Protein AF-A0A0N4U313-F1 (afdb_monomer)

Solvent-accessible surface area (backbone atoms only — not comparable to full-atom values): 17184 Å² total; per-residue (Å²): 143,86,83,79,72,69,67,60,56,55,55,52,52,53,52,50,50,54,51,50,52,52,50,51,50,51,51,51,53,53,49,53,52,50,53,44,50,51,48,46,51,50,33,32,76,76,65,72,38,76,47,55,48,54,68,50,69,51,80,67,55,75,73,54,57,72,63,59,49,70,65,58,52,52,53,36,47,53,58,47,49,72,70,34,39,50,90,80,42,90,46,75,70,51,26,54,52,21,48,54,52,40,54,52,50,51,52,37,46,59,38,59,67,36,69,66,52,29,50,50,26,76,74,70,72,54,80,78,78,72,77,76,50,91,82,61,74,57,61,69,58,52,46,59,71,72,44,80,84,83,46,72,66,56,52,52,51,47,46,58,62,42,54,93,29,71,65,44,55,52,50,51,51,52,36,32,64,77,47,53,32,35,61,78,54,33,51,70,70,48,84,90,56,52,80,81,47,48,65,59,55,50,52,53,52,50,51,33,38,74,72,65,76,43,82,90,36,68,54,47,71,68,54,49,71,64,63,53,53,48,51,50,51,50,52,57,48,50,52,49,50,53,53,48,52,49,50,52,46,44,73,77,66,41,98,61,58,68,67,62,51,54,52,49,52,51,52,53,50,48,56,53,49,52,50,50,49,50,51,50,47,55,65,67,70,60,63,74,78,76,78,78,74,85,78,133

Organism: Dracunculus medinensis (NCBI:txid318479)

Radius of gyration: 30.35 Å; Cα contacts (8 Å, |Δi|>4): 150; chains: 1; bounding box: 79×65×81 Å

Mean predicted aligned error: 19.46 Å

InterPro domains:
  IPR001623 DnaJ domain [PF00226] (52-122)
  IPR001623 DnaJ domain [PR00625] (59-77)
  IPR001623 DnaJ domain [PR00625] (77-92)
  IPR001623 DnaJ domain [PR00625] (97-117)
  IPR001623 DnaJ domain [PR00625] (117-136)
  IPR001623 DnaJ domain [PS50076] (51-125)
  IPR001623 DnaJ domain [SM00271] (50-117)
  IPR001623 DnaJ domain [cd06257] (51-114)
  IPR018253 DnaJ domain, conserved site [PS00636] (102-121)
  IPR036869 Chaperone J-domain superfamily [G3DSA:1.10.287.110] (38-145)
  IPR036869 Chaperone J-domain superfamily [SSF46565] (40-121)
  IPR052594 J domain-containing protein [PTHR44144] (37-294)
  IPR056453 DNAJC9, HTH domain [PF23302] (162-230)

pLDDT: mean 79.83, std 13.28, range [37.47, 95.5]

Sequence (296 aa):
MASTKRGSDEGVALCLSVVLLGIKGLIGHIEGRKEEMVFNNDAKRLFGTTNLYEILQLHGSKKVRQNYTREEIKKAYLKLTLKYHPDRCYGDNEKVEATQKFQILNKAYSILDNKEKRKIYDDTGVINDEEICYNDVDLSTLWKAAFKKITKADLESYIKEYRESGEEREDVKKSYENHKGDMGKIMNDIIGVSFEDEDRIRNMINEMIENGELKLTKSFVNESRQKRAKRQKAAKKEAKEAAKMLKEIEEKEGSKSLVALIQDRQKNKMNGYDKFCDELAAKYCNKPASRKRKAS

Nearest PDB structures (foldseek):
  2qsa-assembly1_A  TM=9.351E-01  e=1.330E-02  Caenorhabditis elegans
  6rzy-assembly2_B  TM=9.193E-01  e=1.265E-02  Plasmodium falciparum 3D7
  7ohu-assembly1_h  TM=3.732E-01  e=7.273E+00  Saccharomyces cerevisiae S288C

Structure (mmCIF, N/CA/C/O backbone):
data_AF-A0A0N4U313-F1
#
_entry.id   AF-A0A0N4U313-F1
#
loop_
_atom_site.group_PDB
_atom_site.id
_atom_site.type_symbol
_atom_site.label_atom_id
_atom_site.label_alt_id
_atom_site.label_comp_id
_atom_site.label_asym_id
_atom_site.label_entity_id
_atom_site.label_seq_id
_atom_site.pdbx_PDB_ins_code
_atom_site.Cartn_x
_atom_site.Cartn_y
_atom_site.Cartn_z
_atom_site.occupancy
_atom_site.B_iso_or_equiv
_atom_site.auth_seq_id
_atom_site.auth_comp_id
_atom_site.auth_asym_id
_atom_site.auth_atom_id
_atom_site.pdbx_PDB_model_num
ATOM 1 N N . MET A 1 1 ? -45.522 0.806 -47.906 1.00 37.47 1 MET A N 1
ATOM 2 C CA . MET A 1 1 ? -45.190 0.209 -46.590 1.00 37.47 1 MET A CA 1
ATOM 3 C C . MET A 1 1 ? -43.674 -0.015 -46.445 1.00 37.47 1 MET A C 1
ATOM 5 O O . MET A 1 1 ? -43.239 -1.103 -46.105 1.00 37.47 1 MET A O 1
ATOM 9 N N . ALA A 1 2 ? -42.840 1.000 -46.706 1.00 48.34 2 ALA A N 1
ATOM 10 C CA . ALA A 1 2 ? -41.380 0.846 -46.693 1.00 48.34 2 ALA A CA 1
ATOM 11 C C . ALA A 1 2 ? -40.719 2.057 -46.019 1.00 48.34 2 ALA A C 1
ATOM 13 O O . ALA A 1 2 ? -40.266 2.967 -46.700 1.00 48.34 2 ALA A O 1
ATOM 14 N N . SER A 1 3 ? -40.715 2.111 -44.682 1.00 48.12 3 SER A N 1
ATOM 15 C CA . SER A 1 3 ? -39.975 3.171 -43.971 1.00 48.12 3 SER A CA 1
ATOM 16 C C . SER A 1 3 ? -39.330 2.759 -42.640 1.00 48.12 3 SER A C 1
ATOM 18 O O . SER A 1 3 ? -38.818 3.620 -41.935 1.00 48.12 3 SER A O 1
ATOM 20 N N . THR A 1 4 ? -39.275 1.469 -42.294 1.00 51.81 4 THR A N 1
ATOM 21 C CA . THR A 1 4 ? -38.818 1.010 -40.962 1.00 51.81 4 THR A CA 1
ATOM 22 C C . THR A 1 4 ? -37.434 0.350 -40.910 1.00 51.81 4 THR A C 1
ATOM 24 O O . THR A 1 4 ? -37.012 -0.045 -39.832 1.00 51.81 4 THR A O 1
ATOM 27 N N . LYS A 1 5 ? -36.682 0.251 -42.018 1.00 53.88 5 LYS A N 1
ATOM 28 C CA . LYS A 1 5 ? -35.352 -0.406 -42.018 1.00 53.88 5 LYS A CA 1
ATOM 29 C C . LYS A 1 5 ? -34.147 0.494 -41.699 1.00 53.88 5 LYS A C 1
ATOM 31 O O . LYS A 1 5 ? -33.076 -0.035 -41.462 1.00 53.88 5 LYS A O 1
ATOM 36 N N . ARG A 1 6 ? -34.281 1.827 -41.662 1.00 52.91 6 ARG A N 1
ATOM 37 C CA . ARG A 1 6 ? -33.111 2.717 -41.471 1.00 52.91 6 ARG A CA 1
ATOM 38 C C . ARG A 1 6 ? -32.578 2.791 -40.030 1.00 52.91 6 ARG A C 1
ATOM 40 O O . ARG A 1 6 ? -31.397 3.041 -39.855 1.00 52.91 6 ARG A O 1
ATOM 47 N N . GLY A 1 7 ? -33.406 2.537 -39.011 1.00 54.03 7 GLY A N 1
ATOM 48 C CA . GLY A 1 7 ? -32.998 2.698 -37.605 1.00 54.03 7 GLY A CA 1
ATOM 49 C C . GLY A 1 7 ? -32.200 1.530 -37.006 1.00 54.03 7 GLY A C 1
ATOM 50 O O . GLY A 1 7 ? -31.433 1.740 -36.071 1.00 54.03 7 GLY A O 1
ATOM 51 N N . SER A 1 8 ? -32.350 0.303 -37.525 1.00 55.56 8 SER A N 1
ATOM 52 C CA . SER A 1 8 ? -31.596 -0.855 -37.013 1.00 55.56 8 SER A CA 1
ATOM 53 C C . SER A 1 8 ? -30.127 -0.810 -37.418 1.00 55.56 8 SER A C 1
ATOM 55 O O . SER A 1 8 ? -29.261 -1.180 -36.629 1.00 55.56 8 SER A O 1
ATOM 57 N N . ASP A 1 9 ? -29.846 -0.331 -38.630 1.00 63.38 9 ASP A N 1
ATOM 58 C CA . ASP A 1 9 ? -28.498 -0.360 -39.196 1.00 63.38 9 ASP A CA 1
ATOM 59 C C . ASP A 1 9 ? -27.582 0.674 -38.521 1.00 63.38 9 ASP A C 1
ATOM 61 O O . ASP A 1 9 ? -26.416 0.378 -38.259 1.00 63.38 9 ASP A O 1
ATOM 65 N N . GLU A 1 10 ? -28.111 1.843 -38.136 1.00 65.88 10 GLU A N 1
ATOM 66 C CA . GLU A 1 10 ? -27.358 2.854 -37.376 1.00 65.88 10 GLU A CA 1
ATOM 67 C C . GLU A 1 10 ? -26.975 2.359 -35.973 1.00 65.88 10 GLU A C 1
ATOM 69 O O . GLU A 1 10 ? -25.838 2.552 -35.542 1.00 65.88 10 GLU A O 1
ATOM 74 N N . GLY A 1 11 ? -27.884 1.664 -35.276 1.00 66.44 11 GLY A N 1
ATOM 75 C CA . GLY A 1 11 ? -27.613 1.101 -33.949 1.00 66.44 11 GLY A CA 1
ATOM 76 C C . GLY A 1 11 ? -26.556 -0.009 -33.975 1.00 66.44 11 GLY A C 1
ATOM 77 O O . GLY A 1 11 ? -25.665 -0.044 -33.125 1.00 66.44 11 GLY A O 1
ATOM 78 N N . VAL A 1 12 ? -26.603 -0.880 -34.989 1.00 75.00 12 VAL A N 1
ATOM 79 C CA . VAL A 1 12 ? -25.588 -1.927 -35.192 1.00 75.00 12 VAL A CA 1
ATOM 80 C C . VAL A 1 12 ? -24.236 -1.310 -35.564 1.00 75.00 12 VAL A C 1
ATOM 82 O O . VAL A 1 12 ? -23.213 -1.739 -35.029 1.00 75.00 12 VAL A O 1
ATOM 85 N N . ALA A 1 13 ? -24.215 -0.268 -36.403 1.00 76.81 13 ALA A N 1
ATOM 86 C CA . ALA A 1 13 ? -22.992 0.455 -36.757 1.00 76.8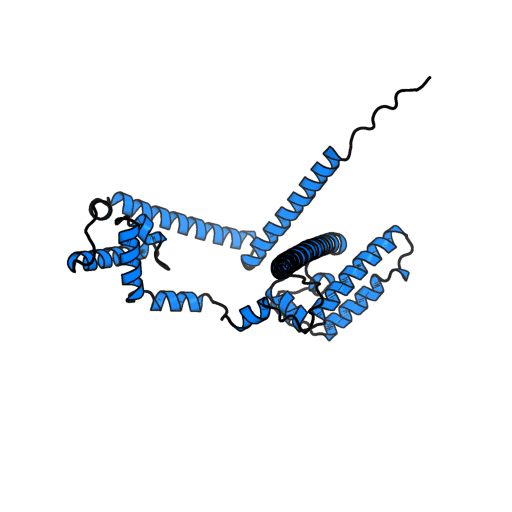1 13 ALA A CA 1
ATOM 87 C C . ALA A 1 13 ? -22.350 1.165 -35.548 1.00 76.81 13 ALA A C 1
ATOM 89 O O . ALA A 1 13 ? -21.128 1.121 -35.394 1.00 76.81 13 ALA A O 1
ATOM 90 N N . LEU A 1 14 ? -23.156 1.760 -34.660 1.00 73.38 14 LEU A N 1
ATOM 91 C CA . LEU A 1 14 ? -22.698 2.358 -33.398 1.00 73.38 14 LEU A CA 1
ATOM 92 C C . LEU A 1 14 ? -22.128 1.312 -32.430 1.00 73.38 14 LEU A C 1
ATOM 94 O O . LEU A 1 14 ? -21.061 1.520 -31.858 1.00 73.38 14 LEU A O 1
ATOM 98 N N . CYS A 1 15 ? -22.780 0.157 -32.273 1.00 72.19 15 CYS A N 1
ATOM 99 C CA . CYS A 1 15 ? -22.236 -0.920 -31.442 1.00 72.19 15 CYS A CA 1
ATOM 100 C C . CYS A 1 15 ? -20.924 -1.484 -32.009 1.00 72.19 15 CYS A C 1
ATOM 102 O O . CYS A 1 15 ? -19.974 -1.696 -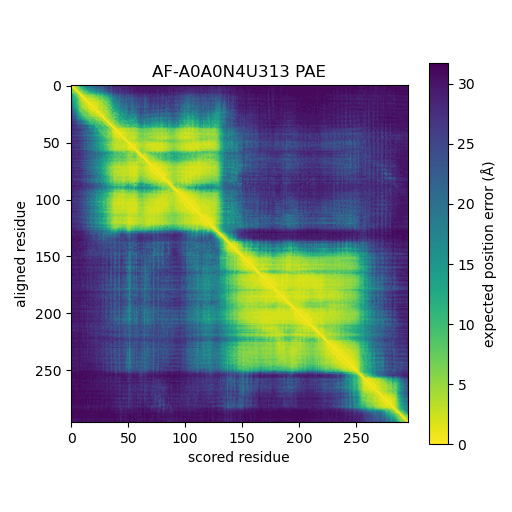31.255 1.00 72.19 15 CYS A O 1
ATOM 104 N N . LEU A 1 16 ? -20.836 -1.691 -33.328 1.00 77.75 16 LEU A N 1
ATOM 105 C CA . LEU A 1 16 ? -19.607 -2.150 -33.981 1.00 77.75 16 LEU A CA 1
ATOM 106 C C . LEU A 1 16 ? -18.469 -1.136 -33.844 1.00 77.75 16 LEU A C 1
ATOM 108 O O . LEU A 1 16 ? -17.339 -1.543 -33.587 1.00 77.75 16 LEU A O 1
ATOM 112 N N . SER A 1 17 ? -18.742 0.165 -33.967 1.00 75.19 17 SER A N 1
ATOM 113 C CA . SER A 1 17 ? -17.706 1.193 -33.822 1.00 75.19 17 SER A CA 1
ATOM 114 C C . SER A 1 17 ? -17.148 1.254 -32.396 1.00 75.19 17 SER A C 1
ATOM 116 O O . SER A 1 17 ? -15.928 1.305 -32.237 1.00 75.19 17 SER A O 1
ATOM 118 N N . VAL A 1 18 ? -17.993 1.139 -31.363 1.00 77.56 18 VAL A N 1
ATOM 119 C CA . VAL A 1 18 ? -17.560 1.080 -29.952 1.00 77.56 18 VAL A CA 1
ATOM 120 C C . VAL A 1 18 ? -16.734 -0.178 -29.669 1.00 77.56 18 VAL A C 1
ATOM 122 O O . VAL A 1 18 ? -15.683 -0.093 -29.032 1.00 77.56 18 VAL A O 1
ATOM 125 N N . VAL A 1 19 ? -17.151 -1.342 -30.180 1.00 80.44 19 VAL A N 1
ATOM 126 C CA . VAL A 1 19 ? -16.393 -2.597 -30.020 1.00 80.44 19 VAL A CA 1
ATOM 127 C C . VAL A 1 19 ? -15.046 -2.523 -30.743 1.00 80.44 19 VAL A C 1
ATOM 129 O O . VAL A 1 19 ? -14.026 -2.909 -30.175 1.00 80.44 19 VAL A O 1
ATOM 132 N N . LEU A 1 20 ? -15.003 -1.980 -31.963 1.00 79.88 20 LEU A N 1
ATOM 133 C CA . LEU A 1 20 ? -13.758 -1.801 -32.716 1.00 79.88 20 LEU A CA 1
ATOM 134 C C . LEU A 1 20 ? -12.810 -0.801 -32.041 1.00 79.88 20 LEU A C 1
ATOM 136 O O . LEU A 1 20 ? -11.603 -1.040 -32.029 1.00 79.88 20 LEU A O 1
ATOM 140 N N . LEU A 1 21 ? -13.328 0.283 -31.453 1.00 75.88 21 LEU A N 1
ATOM 141 C CA . LEU A 1 21 ? -12.544 1.217 -30.637 1.00 75.88 21 LEU A CA 1
ATOM 142 C C . LEU A 1 21 ? -11.955 0.517 -29.403 1.00 75.88 21 LEU A C 1
ATOM 144 O O . LEU A 1 21 ? -10.763 0.661 -29.136 1.00 75.88 21 LEU A O 1
ATOM 148 N N . GLY A 1 22 ? -12.751 -0.302 -28.707 1.00 69.94 22 GLY A N 1
ATOM 149 C CA . GLY A 1 22 ? -12.289 -1.095 -27.564 1.00 69.94 22 GLY A CA 1
ATOM 150 C C . GLY A 1 22 ? -11.211 -2.120 -27.934 1.00 69.94 22 GLY A C 1
ATOM 151 O O . GLY A 1 22 ? -10.207 -2.239 -27.234 1.00 69.94 22 GLY A O 1
ATOM 152 N N . ILE A 1 23 ? -11.370 -2.819 -29.064 1.00 74.88 23 ILE A N 1
ATOM 153 C CA . ILE A 1 23 ? -10.370 -3.774 -29.570 1.00 74.88 23 ILE A CA 1
ATOM 154 C C . ILE A 1 23 ? -9.086 -3.047 -29.988 1.00 74.88 23 ILE A C 1
ATOM 156 O O . ILE A 1 23 ? -8.002 -3.501 -29.629 1.00 74.88 23 ILE A O 1
ATOM 160 N N . LYS A 1 24 ? -9.179 -1.907 -30.688 1.00 73.50 24 LYS A N 1
ATOM 161 C CA . LYS A 1 24 ? -8.008 -1.081 -31.031 1.00 73.50 24 LYS A CA 1
ATOM 162 C C . LYS A 1 24 ? -7.257 -0.614 -29.783 1.00 73.50 24 LYS A C 1
ATOM 164 O O . LYS A 1 24 ? -6.036 -0.723 -29.749 1.00 73.50 24 LYS A O 1
ATOM 169 N N . GLY A 1 25 ? -7.974 -0.161 -28.753 1.00 68.56 25 GLY A N 1
ATOM 170 C CA . GLY A 1 25 ? -7.378 0.232 -27.473 1.00 68.56 25 GLY A CA 1
ATOM 171 C C . GLY A 1 25 ? -6.677 -0.930 -26.760 1.00 68.56 25 GLY A C 1
ATOM 172 O O . GLY A 1 25 ? -5.560 -0.772 -26.276 1.00 68.56 25 GLY A O 1
ATOM 173 N N . LEU A 1 26 ? -7.287 -2.122 -26.749 1.00 67.06 26 LEU A N 1
ATOM 174 C CA . LEU A 1 26 ? -6.672 -3.329 -26.183 1.00 67.06 26 LEU A CA 1
ATOM 175 C C . LEU A 1 26 ? -5.426 -3.773 -26.956 1.00 67.06 26 LEU A C 1
ATOM 177 O O . LEU A 1 26 ? -4.437 -4.144 -26.328 1.00 67.06 26 LEU A O 1
ATOM 181 N N . ILE A 1 27 ? -5.452 -3.728 -28.292 1.00 72.19 27 ILE A N 1
ATOM 182 C CA . ILE A 1 27 ? -4.282 -4.042 -29.127 1.00 72.19 27 ILE A CA 1
ATOM 183 C C . ILE A 1 27 ? -3.147 -3.062 -28.825 1.00 72.19 27 ILE A C 1
ATOM 185 O O . ILE A 1 27 ? -2.047 -3.519 -28.526 1.00 72.19 27 ILE A O 1
ATOM 189 N N . GLY A 1 28 ? -3.433 -1.755 -28.792 1.00 63.25 28 GLY A N 1
ATOM 190 C CA . GLY A 1 28 ? -2.446 -0.734 -28.433 1.00 63.25 28 GLY A CA 1
ATOM 191 C C . GLY A 1 28 ? -1.851 -0.952 -27.039 1.00 63.25 28 GLY A C 1
ATOM 192 O O . GLY A 1 28 ? -0.637 -0.929 -26.881 1.00 63.25 28 GLY A O 1
ATOM 193 N N . HIS A 1 29 ? -2.673 -1.278 -26.033 1.00 57.94 29 HIS A N 1
ATOM 194 C CA . HIS A 1 29 ? -2.180 -1.593 -24.686 1.00 57.94 29 HIS A CA 1
ATOM 195 C C . HIS A 1 29 ? -1.305 -2.860 -24.649 1.00 57.94 29 HIS A C 1
ATOM 197 O O . HIS A 1 29 ? -0.317 -2.919 -23.917 1.00 57.94 29 HIS A O 1
ATOM 203 N N . ILE A 1 30 ? -1.649 -3.893 -25.428 1.00 61.62 30 ILE A N 1
ATOM 204 C CA . ILE A 1 30 ? -0.849 -5.123 -25.528 1.00 61.62 30 ILE A CA 1
ATOM 205 C C . ILE A 1 30 ? 0.482 -4.851 -26.241 1.00 61.62 30 ILE A C 1
ATOM 207 O O . ILE A 1 30 ? 1.503 -5.397 -25.826 1.00 61.62 30 ILE A O 1
ATOM 211 N N . GLU A 1 31 ? 0.482 -4.041 -27.299 1.00 62.09 31 GLU A N 1
ATOM 212 C CA . GLU A 1 31 ? 1.688 -3.645 -28.034 1.00 62.09 31 GLU A CA 1
ATOM 213 C C . GLU A 1 31 ? 2.613 -2.780 -27.176 1.00 62.09 31 GLU A C 1
ATOM 215 O O . GLU A 1 31 ? 3.769 -3.161 -27.003 1.00 62.09 31 GLU A O 1
ATOM 220 N N . GLY A 1 32 ? 2.100 -1.734 -26.520 1.00 57.22 32 GLY A N 1
ATOM 221 C CA . GLY A 1 32 ? 2.886 -0.906 -25.597 1.00 57.22 32 GLY A CA 1
ATOM 222 C C . GLY A 1 32 ? 3.501 -1.729 -24.460 1.00 57.22 32 GLY A C 1
ATOM 223 O O . GLY A 1 32 ? 4.687 -1.612 -24.157 1.00 57.22 32 GLY A O 1
ATOM 224 N N . ARG A 1 33 ? 2.751 -2.693 -23.903 1.00 54.94 33 ARG A N 1
ATOM 225 C CA . ARG A 1 33 ? 3.286 -3.617 -22.888 1.00 54.94 33 ARG A CA 1
ATOM 226 C C . ARG A 1 33 ? 4.376 -4.544 -23.440 1.00 54.94 33 ARG A C 1
ATOM 228 O O . ARG A 1 33 ? 5.310 -4.880 -22.711 1.00 54.94 33 ARG A O 1
ATOM 235 N N . LYS A 1 34 ? 4.275 -4.984 -24.701 1.00 62.78 34 LYS A N 1
ATOM 236 C CA . LYS A 1 34 ? 5.336 -5.766 -25.361 1.00 62.78 34 LYS A CA 1
ATOM 237 C C . LYS A 1 34 ? 6.585 -4.913 -25.559 1.00 62.78 34 LYS A C 1
ATOM 239 O O . LYS A 1 34 ? 7.671 -5.385 -25.242 1.00 62.78 34 LYS A O 1
ATOM 244 N N . GLU A 1 35 ? 6.444 -3.675 -26.021 1.00 62.75 35 GLU A N 1
ATOM 245 C CA . GLU A 1 35 ? 7.565 -2.746 -26.205 1.00 62.75 35 GLU A CA 1
ATOM 246 C C . GLU A 1 35 ? 8.246 -2.384 -24.878 1.00 62.75 35 GLU A C 1
ATOM 248 O O . GLU A 1 35 ? 9.477 -2.359 -24.799 1.00 62.75 35 GLU A O 1
ATOM 253 N N . GLU A 1 36 ? 7.476 -2.181 -23.806 1.00 58.16 36 GLU A N 1
ATOM 254 C CA . GLU A 1 36 ? 8.012 -1.945 -22.462 1.00 58.16 36 GLU A CA 1
ATOM 255 C C . GLU A 1 36 ? 8.793 -3.165 -21.942 1.00 58.16 36 GLU A C 1
ATOM 257 O O . GLU A 1 36 ? 9.884 -3.021 -21.377 1.00 58.16 36 GLU A O 1
ATOM 262 N N . MET A 1 37 ? 8.278 -4.381 -22.165 1.00 63.91 37 MET A N 1
ATOM 263 C CA . MET A 1 37 ? 9.004 -5.612 -21.838 1.00 63.91 37 MET A CA 1
ATOM 264 C C . MET A 1 37 ? 10.298 -5.743 -22.649 1.00 63.91 37 MET A C 1
ATOM 266 O O . MET A 1 37 ? 11.336 -6.066 -22.070 1.00 63.91 37 MET A O 1
ATOM 270 N N . VAL A 1 38 ? 10.268 -5.453 -23.955 1.00 76.12 38 VAL A N 1
ATOM 271 C CA . VAL A 1 38 ? 11.458 -5.490 -24.823 1.00 76.12 38 VAL A CA 1
ATOM 272 C C . VAL A 1 38 ? 12.509 -4.492 -24.336 1.00 76.12 38 VAL A C 1
ATOM 274 O O . VAL A 1 38 ? 13.655 -4.880 -24.115 1.00 76.12 38 VAL A O 1
ATOM 277 N N . PHE A 1 39 ? 12.119 -3.246 -24.048 1.00 79.62 39 PHE A N 1
ATOM 278 C CA . PHE A 1 39 ? 13.041 -2.236 -23.526 1.00 79.62 39 PHE A CA 1
ATOM 279 C C . PHE A 1 39 ? 13.697 -2.666 -22.213 1.00 79.62 39 PHE A C 1
ATOM 281 O O . PHE A 1 39 ? 14.914 -2.570 -22.069 1.00 79.62 39 PHE A O 1
ATOM 288 N N . ASN A 1 40 ? 12.906 -3.131 -21.242 1.00 79.25 40 ASN A N 1
ATOM 289 C CA . ASN A 1 40 ? 13.435 -3.520 -19.936 1.00 79.25 40 ASN A CA 1
ATOM 290 C C . ASN A 1 40 ? 14.407 -4.703 -20.046 1.00 79.25 40 ASN A C 1
ATOM 292 O O . ASN A 1 40 ? 15.431 -4.724 -19.356 1.00 79.25 40 ASN A O 1
ATOM 296 N N . ASN A 1 41 ? 14.117 -5.658 -20.930 1.00 81.25 41 ASN A N 1
ATOM 297 C CA . ASN A 1 41 ? 14.978 -6.809 -21.178 1.00 81.25 41 ASN A CA 1
ATOM 298 C C . ASN A 1 41 ? 16.289 -6.398 -21.859 1.00 81.25 41 ASN A C 1
ATOM 300 O O . ASN A 1 41 ? 17.367 -6.771 -21.387 1.00 81.25 41 ASN A O 1
ATOM 304 N N . ASP A 1 42 ? 16.221 -5.569 -22.902 1.00 83.62 42 ASP A N 1
ATOM 305 C CA . ASP A 1 42 ? 17.410 -5.117 -23.625 1.00 83.62 42 ASP A CA 1
ATOM 306 C C . ASP A 1 42 ? 18.273 -4.176 -22.771 1.00 83.62 42 ASP A C 1
ATOM 308 O O . ASP A 1 42 ? 19.497 -4.315 -22.735 1.00 83.62 42 ASP A O 1
ATOM 312 N N . ALA A 1 43 ? 17.659 -3.276 -21.996 1.00 85.44 43 ALA A N 1
ATOM 313 C CA . ALA A 1 43 ? 18.366 -2.403 -21.057 1.00 85.44 43 ALA A CA 1
ATOM 314 C C . ALA A 1 43 ? 19.131 -3.214 -20.008 1.00 85.44 43 ALA A C 1
ATOM 316 O O . ALA A 1 43 ? 20.307 -2.958 -19.735 1.00 85.44 43 ALA A O 1
ATOM 317 N N . LYS A 1 44 ? 18.507 -4.264 -19.477 1.00 84.62 44 LYS A N 1
ATOM 318 C CA . LYS A 1 44 ? 19.149 -5.168 -18.526 1.00 84.62 44 LYS A CA 1
ATOM 319 C C . LYS A 1 44 ? 20.278 -5.972 -19.164 1.00 84.62 44 LYS A C 1
ATOM 321 O O . LYS A 1 44 ? 21.335 -6.099 -18.553 1.00 84.62 44 LYS A O 1
ATOM 326 N N . ARG A 1 45 ? 20.092 -6.477 -20.385 1.00 83.94 45 ARG A N 1
ATOM 327 C CA . ARG A 1 45 ? 21.128 -7.217 -21.118 1.00 83.94 45 ARG A CA 1
ATOM 328 C C . ARG A 1 45 ? 22.342 -6.340 -21.439 1.00 83.94 45 ARG A C 1
ATOM 330 O O . ARG A 1 45 ? 23.470 -6.802 -21.311 1.00 83.94 45 ARG A O 1
ATOM 337 N N . LEU A 1 46 ? 22.119 -5.091 -21.851 1.00 86.06 46 LEU A N 1
ATOM 338 C CA . LEU A 1 46 ? 23.166 -4.220 -22.398 1.00 86.06 46 LEU A CA 1
ATOM 339 C C . LEU A 1 46 ? 23.817 -3.299 -21.356 1.00 86.06 46 LEU A C 1
ATOM 341 O O . LEU A 1 46 ? 25.004 -2.994 -21.485 1.00 86.06 46 LEU A O 1
ATOM 345 N N . PHE A 1 47 ? 23.069 -2.863 -20.337 1.00 87.19 47 PHE A N 1
ATOM 346 C CA . PHE A 1 47 ? 23.532 -1.951 -19.280 1.00 87.19 47 PHE A CA 1
ATOM 347 C C . PHE A 1 47 ? 23.493 -2.567 -17.873 1.00 87.19 47 PHE A C 1
ATOM 349 O O . PHE A 1 47 ? 23.976 -1.947 -16.927 1.00 87.19 47 PHE A O 1
ATOM 356 N N . GLY A 1 48 ? 22.906 -3.755 -17.694 1.00 85.94 48 GLY A N 1
ATOM 357 C CA . GLY A 1 48 ? 22.749 -4.393 -16.380 1.00 85.94 48 GLY A CA 1
ATOM 358 C C . GLY A 1 48 ? 21.662 -3.768 -15.502 1.00 85.94 48 GLY A C 1
ATOM 359 O O . GLY A 1 48 ? 21.432 -4.229 -14.384 1.00 85.94 48 GLY A O 1
ATOM 360 N N . THR A 1 49 ? 20.984 -2.721 -15.980 1.00 85.19 49 THR A N 1
ATOM 361 C CA . THR A 1 49 ? 20.045 -1.921 -15.189 1.00 85.19 49 THR A CA 1
ATOM 362 C C . THR A 1 49 ? 18.834 -1.518 -16.030 1.00 85.19 49 THR A C 1
ATOM 364 O O . THR A 1 49 ? 18.937 -1.318 -17.235 1.00 85.19 49 THR A O 1
ATOM 367 N N . THR A 1 50 ? 17.670 -1.405 -15.389 1.00 84.50 50 THR A N 1
ATOM 368 C CA . THR A 1 50 ? 16.440 -0.848 -15.992 1.00 84.50 50 THR A CA 1
ATOM 369 C C . THR A 1 50 ? 16.213 0.609 -15.584 1.00 84.50 50 THR A C 1
ATOM 371 O O . THR A 1 50 ? 15.207 1.224 -15.928 1.00 84.50 50 THR A O 1
ATOM 374 N N . ASN A 1 51 ? 17.124 1.170 -14.788 1.00 87.94 51 ASN A N 1
ATOM 375 C CA . ASN A 1 51 ? 17.005 2.527 -14.287 1.00 87.94 51 ASN A CA 1
ATOM 376 C C . ASN A 1 51 ? 17.555 3.512 -15.322 1.00 87.94 51 ASN A C 1
ATOM 378 O O . ASN A 1 51 ? 18.731 3.444 -15.671 1.00 87.94 51 ASN A O 1
ATOM 382 N N . LEU A 1 52 ? 16.730 4.465 -15.757 1.00 88.56 52 LEU A N 1
ATOM 383 C CA . LEU A 1 52 ? 17.094 5.436 -16.790 1.00 88.56 52 LEU A CA 1
ATOM 384 C C . LEU A 1 52 ? 18.319 6.281 -16.408 1.00 88.56 52 LEU A C 1
ATOM 386 O O . LEU A 1 52 ? 19.143 6.595 -17.264 1.00 88.56 52 LEU A O 1
ATOM 390 N N . TYR A 1 53 ? 18.483 6.611 -15.123 1.00 91.12 53 TYR A N 1
ATOM 391 C CA . TYR A 1 53 ? 19.654 7.355 -14.655 1.00 91.12 53 TYR A CA 1
ATOM 392 C C . TYR A 1 53 ? 20.926 6.502 -14.709 1.00 91.12 53 TYR A C 1
ATOM 394 O O . TYR A 1 53 ? 21.972 6.985 -15.129 1.00 91.12 53 TYR A O 1
ATOM 402 N N . GLU A 1 54 ? 20.846 5.224 -14.335 1.00 90.31 54 GLU A N 1
ATOM 403 C CA . GLU A 1 54 ? 22.001 4.316 -14.351 1.00 90.31 54 GLU A CA 1
ATOM 404 C C . GLU A 1 54 ? 22.430 3.972 -15.783 1.00 90.31 54 GLU A C 1
ATOM 406 O O . GLU A 1 54 ? 23.627 3.874 -16.046 1.00 90.31 54 GLU A O 1
ATOM 411 N N . ILE A 1 55 ? 21.480 3.900 -16.725 1.00 90.69 55 ILE A N 1
ATOM 412 C CA . ILE A 1 55 ? 21.754 3.806 -18.170 1.00 90.69 55 ILE A CA 1
ATOM 413 C C . ILE A 1 55 ? 22.577 5.017 -18.645 1.00 90.69 55 ILE A C 1
ATOM 415 O O . ILE A 1 55 ? 23.535 4.855 -19.402 1.00 90.69 55 ILE A O 1
ATOM 419 N N . LEU A 1 56 ? 22.275 6.220 -18.138 1.00 89.81 56 LEU A N 1
ATOM 420 C CA . LEU A 1 56 ? 23.075 7.432 -18.361 1.00 89.81 56 LEU A CA 1
ATOM 421 C C . LEU A 1 56 ? 24.361 7.502 -17.515 1.00 89.81 56 LEU A C 1
ATOM 423 O O . LEU A 1 56 ? 25.053 8.517 -17.548 1.00 89.81 56 LEU A O 1
ATOM 427 N N . GLN A 1 57 ? 24.708 6.449 -16.766 1.00 87.94 57 GLN A N 1
ATOM 428 C CA . GLN A 1 57 ? 25.843 6.415 -15.829 1.00 87.94 57 GLN A CA 1
ATOM 429 C C . GLN A 1 57 ? 25.754 7.480 -14.720 1.00 87.94 57 GLN A C 1
ATOM 431 O O . GLN A 1 57 ? 26.761 7.902 -14.150 1.00 87.94 57 GLN A O 1
ATOM 436 N N . LEU A 1 58 ? 24.536 7.917 -14.398 1.00 87.50 58 LEU A N 1
ATOM 437 C CA . LEU A 1 58 ? 24.230 8.817 -13.295 1.00 87.50 58 LEU A CA 1
ATOM 438 C C . LEU A 1 58 ? 23.814 7.988 -12.075 1.00 87.50 58 LEU A C 1
ATOM 440 O O . LEU A 1 58 ? 22.676 7.530 -11.948 1.00 87.50 58 LEU A O 1
ATOM 444 N N . HIS A 1 59 ? 24.765 7.771 -11.170 1.00 84.50 59 HIS A N 1
ATOM 445 C CA . HIS A 1 59 ? 24.569 6.950 -9.978 1.00 84.50 59 HIS A CA 1
ATOM 446 C C . HIS A 1 59 ? 24.233 7.794 -8.751 1.00 84.50 59 HIS A C 1
ATOM 448 O O . HIS A 1 59 ? 24.885 8.788 -8.451 1.00 84.50 59 HIS A O 1
ATOM 454 N N . GLY A 1 60 ? 23.262 7.343 -7.965 1.00 79.81 60 GLY A N 1
ATOM 455 C CA . GLY A 1 60 ? 22.926 7.989 -6.703 1.00 79.81 60 GLY A CA 1
ATOM 456 C C . GLY A 1 60 ? 21.686 7.391 -6.065 1.00 79.81 60 GLY A C 1
ATOM 457 O O . GLY A 1 60 ? 20.979 6.595 -6.681 1.00 79.81 60 GLY A O 1
ATOM 458 N N . SER A 1 61 ? 21.399 7.790 -4.826 1.00 77.81 61 SER A N 1
ATOM 459 C CA . SER A 1 61 ? 20.123 7.484 -4.165 1.00 77.81 61 SER A CA 1
ATOM 460 C C . SER A 1 61 ? 18.952 8.161 -4.892 1.00 77.81 61 SER A C 1
ATOM 462 O O . SER A 1 61 ? 19.157 9.132 -5.615 1.00 77.81 61 SER A O 1
ATOM 464 N N . LYS A 1 62 ? 17.707 7.712 -4.667 1.00 74.88 62 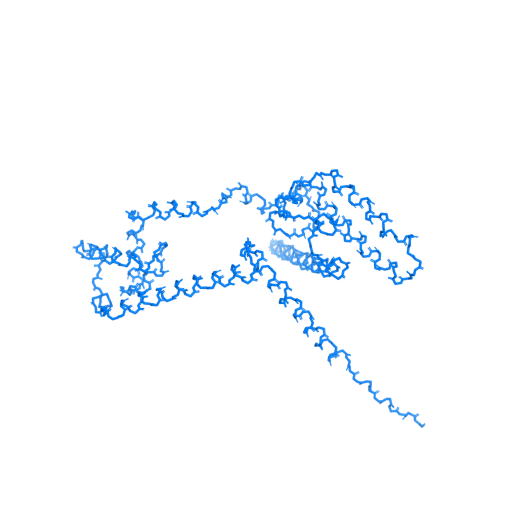LYS A N 1
ATOM 465 C CA . LYS A 1 62 ? 16.500 8.303 -5.286 1.00 74.88 62 LYS A CA 1
ATOM 466 C C . LYS A 1 62 ? 16.459 9.834 -5.145 1.00 74.88 62 LYS A C 1
ATOM 468 O O . LYS A 1 62 ? 16.198 10.513 -6.128 1.00 74.88 62 LYS A O 1
ATOM 473 N N . LYS A 1 63 ? 16.803 10.367 -3.964 1.00 75.56 63 LYS A N 1
ATOM 474 C CA . LYS A 1 63 ? 16.878 11.821 -3.720 1.00 75.56 63 LYS A CA 1
ATOM 475 C C . LYS A 1 63 ? 17.949 12.515 -4.569 1.00 75.56 63 LYS A C 1
ATOM 477 O O . LYS A 1 63 ? 17.709 13.586 -5.098 1.00 75.56 63 LYS A O 1
ATOM 482 N N . VAL A 1 64 ? 19.120 11.892 -4.716 1.00 80.62 64 VAL A N 1
ATOM 483 C CA . VAL A 1 64 ? 20.218 12.434 -5.534 1.00 80.62 64 VAL A CA 1
ATOM 484 C C . VAL A 1 64 ? 19.824 12.432 -7.009 1.00 80.62 64 VAL A C 1
ATOM 486 O O . VAL A 1 64 ? 20.030 13.423 -7.697 1.00 80.62 64 VAL A O 1
ATOM 489 N N . ARG A 1 65 ? 19.176 11.357 -7.478 1.00 81.31 65 ARG A N 1
ATOM 490 C CA . ARG A 1 65 ? 18.736 11.235 -8.874 1.00 81.31 65 ARG A CA 1
ATOM 491 C C . ARG A 1 65 ? 17.702 12.290 -9.274 1.00 81.31 65 ARG A C 1
ATOM 493 O O . ARG A 1 65 ? 17.783 12.858 -10.359 1.00 81.31 65 ARG A O 1
ATOM 500 N N . GLN A 1 66 ? 16.779 12.606 -8.370 1.00 80.19 66 GLN A N 1
ATOM 501 C CA . GLN A 1 66 ? 15.791 13.672 -8.569 1.00 80.19 66 GLN A CA 1
ATOM 502 C C . GLN A 1 66 ? 16.428 15.069 -8.652 1.00 80.19 66 GLN A C 1
ATOM 504 O O . GLN A 1 66 ? 15.869 15.954 -9.293 1.00 80.19 66 GLN A O 1
ATOM 509 N N . ASN A 1 67 ? 17.617 15.256 -8.070 1.00 84.56 67 ASN A N 1
ATOM 510 C CA . ASN A 1 67 ? 18.323 16.536 -8.071 1.00 84.56 67 ASN A CA 1
ATOM 511 C C . ASN A 1 67 ? 19.199 16.765 -9.311 1.00 84.56 67 ASN A C 1
ATOM 513 O O . ASN A 1 67 ? 19.670 17.887 -9.485 1.00 84.56 67 ASN A O 1
ATOM 517 N N . TYR A 1 68 ? 19.426 15.756 -10.169 1.00 87.69 68 TYR A N 1
ATOM 518 C CA . TYR A 1 68 ? 20.234 15.964 -11.376 1.00 87.69 68 TYR A CA 1
ATOM 519 C C . TYR A 1 68 ? 19.633 17.062 -12.242 1.00 87.69 68 TYR A C 1
ATOM 521 O O . TYR A 1 68 ? 18.446 17.033 -12.584 1.00 87.69 68 TYR A O 1
ATOM 529 N N . THR A 1 69 ? 20.460 18.019 -12.629 1.00 89.44 69 THR A N 1
ATOM 530 C CA . THR A 1 69 ? 20.043 19.106 -13.508 1.00 89.44 69 THR A CA 1
ATOM 531 C C . THR A 1 69 ? 19.882 18.601 -14.944 1.00 89.44 69 THR A C 1
ATOM 533 O O . THR A 1 69 ? 20.483 17.605 -15.357 1.00 89.44 69 THR A O 1
ATOM 536 N N . ARG A 1 70 ? 19.070 19.303 -15.746 1.00 90.50 70 ARG A N 1
ATOM 537 C CA . ARG A 1 70 ? 18.904 18.993 -17.178 1.00 90.50 70 ARG A CA 1
ATOM 538 C C . ARG A 1 70 ? 20.245 19.021 -17.923 1.00 90.50 70 ARG A C 1
ATOM 540 O O . ARG A 1 70 ? 20.478 18.224 -18.826 1.00 90.50 70 ARG A O 1
ATOM 547 N N . GLU A 1 71 ? 21.147 19.911 -17.517 1.00 90.38 71 GLU A N 1
ATOM 548 C CA . GLU A 1 71 ? 22.479 20.041 -18.106 1.00 90.38 71 GLU A CA 1
ATOM 549 C C . GLU A 1 71 ? 23.368 18.825 -17.839 1.00 90.38 71 GLU A C 1
ATOM 551 O O . GLU A 1 71 ? 24.063 18.372 -18.746 1.00 90.38 71 GLU A O 1
ATOM 556 N N . GLU A 1 72 ? 23.340 18.271 -16.625 1.00 91.31 72 GLU A N 1
ATOM 557 C CA . GLU A 1 72 ? 24.089 17.056 -16.277 1.00 91.31 72 GLU A CA 1
ATOM 558 C C . GLU A 1 72 ? 23.593 15.846 -17.072 1.00 91.31 72 GLU A C 1
ATOM 560 O O . GLU A 1 72 ? 24.401 15.104 -17.633 1.00 91.31 72 GLU A O 1
ATOM 565 N N . ILE A 1 73 ? 22.271 15.700 -17.196 1.00 92.12 73 ILE A N 1
ATOM 566 C CA . ILE A 1 73 ? 21.630 14.659 -18.012 1.00 92.12 73 ILE A CA 1
ATOM 567 C C . ILE A 1 73 ? 22.050 14.793 -19.479 1.00 92.12 73 ILE A C 1
ATOM 569 O O . ILE A 1 73 ? 22.487 13.817 -20.092 1.00 92.12 73 ILE A O 1
ATOM 573 N N . LYS A 1 74 ? 22.003 16.010 -20.032 1.00 92.31 74 LYS A N 1
ATOM 574 C CA . LYS A 1 74 ? 22.425 16.283 -21.411 1.00 92.31 74 LYS A CA 1
ATOM 575 C C . LYS A 1 74 ? 23.911 15.995 -21.630 1.00 92.31 74 LYS A C 1
ATOM 577 O O . LYS A 1 74 ? 24.273 15.387 -22.636 1.00 92.31 74 LYS A O 1
ATOM 582 N N . LYS A 1 75 ? 24.783 16.385 -20.695 1.00 92.75 75 LYS A N 1
ATOM 583 C CA . LYS A 1 75 ? 26.228 16.097 -20.758 1.00 92.75 75 LYS A CA 1
ATOM 584 C C . LYS A 1 75 ? 26.504 14.592 -20.735 1.00 92.75 75 LYS A C 1
ATOM 586 O O . LYS A 1 75 ? 27.312 14.112 -21.532 1.00 92.75 75 LYS A O 1
ATOM 591 N N . ALA A 1 76 ? 25.824 13.848 -19.864 1.00 92.38 76 ALA A N 1
ATOM 592 C CA . ALA A 1 76 ? 25.945 12.395 -19.786 1.00 92.38 76 ALA A CA 1
ATOM 593 C C . ALA A 1 76 ? 25.488 11.717 -21.088 1.00 92.38 76 ALA A C 1
ATOM 595 O O . ALA A 1 76 ? 26.219 10.903 -21.655 1.00 92.38 76 ALA A O 1
ATOM 596 N N . TYR A 1 77 ? 24.332 12.126 -21.617 1.00 93.25 77 TYR A N 1
ATOM 597 C CA . TYR A 1 77 ? 23.806 11.634 -22.889 1.00 93.25 77 TYR A CA 1
ATOM 598 C C . TYR A 1 77 ? 24.763 11.884 -24.064 1.00 93.25 77 TYR A C 1
ATOM 600 O O . TYR A 1 77 ? 25.056 10.961 -24.826 1.00 93.25 77 TYR A O 1
ATOM 608 N N . LEU A 1 78 ? 25.308 13.099 -24.189 1.00 92.00 78 LEU A N 1
ATOM 609 C CA . LEU A 1 78 ? 26.260 13.440 -25.253 1.00 92.00 78 LEU A CA 1
ATOM 610 C C . LEU A 1 78 ? 27.527 12.577 -25.178 1.00 92.00 78 LEU A C 1
ATOM 612 O O . LEU A 1 78 ? 27.979 12.044 -26.191 1.00 92.00 78 LEU A O 1
ATOM 616 N N . LYS A 1 79 ? 28.069 12.376 -23.971 1.00 92.38 79 LYS A N 1
ATOM 617 C CA . LYS A 1 79 ? 29.247 11.524 -23.746 1.00 92.38 79 LYS A CA 1
ATOM 618 C C . LYS A 1 79 ? 29.000 10.075 -24.179 1.00 92.38 79 LYS A C 1
ATOM 620 O O . LYS A 1 79 ? 29.890 9.447 -24.752 1.00 92.38 79 LYS A O 1
ATOM 625 N N . LEU A 1 80 ? 27.809 9.541 -23.910 1.00 90.69 80 LEU A N 1
ATOM 626 C CA . LEU A 1 80 ? 27.448 8.161 -24.245 1.00 90.69 80 LEU A CA 1
ATOM 627 C C . LEU A 1 80 ? 27.074 7.982 -25.714 1.00 90.69 80 LEU A C 1
ATOM 629 O O . LEU A 1 80 ? 27.465 6.982 -26.310 1.00 90.69 80 LEU A O 1
ATOM 633 N N . THR A 1 81 ? 26.416 8.968 -26.319 1.00 90.25 81 THR A N 1
ATOM 634 C CA . THR A 1 81 ? 26.099 8.976 -27.754 1.00 90.25 81 THR A CA 1
ATOM 635 C C . THR A 1 81 ? 27.372 8.876 -28.584 1.00 90.25 81 THR A C 1
ATOM 637 O O . THR A 1 81 ? 27.470 8.040 -29.475 1.00 90.25 81 THR A O 1
ATOM 640 N N . LEU A 1 82 ? 28.404 9.646 -28.224 1.00 88.2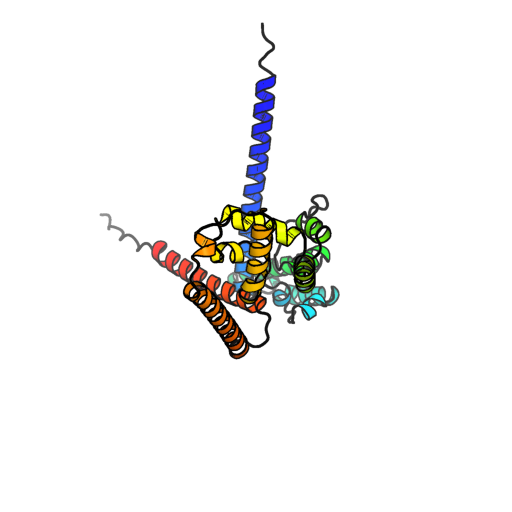5 82 LEU A N 1
ATOM 641 C CA . LEU A 1 82 ? 29.711 9.567 -28.878 1.00 88.25 82 LEU A CA 1
ATOM 642 C C . LEU A 1 82 ? 30.394 8.207 -28.687 1.00 88.25 82 LEU A C 1
ATOM 644 O O . LEU A 1 82 ? 31.233 7.832 -29.501 1.00 88.25 82 LEU A O 1
ATOM 648 N N . LYS A 1 83 ? 30.087 7.474 -27.613 1.00 85.81 83 LYS A N 1
ATOM 649 C CA . LYS A 1 83 ? 30.665 6.153 -27.327 1.00 85.81 83 LYS A CA 1
ATOM 650 C C . LYS A 1 83 ? 29.950 5.028 -28.078 1.00 85.81 83 LYS A C 1
ATOM 652 O O . LYS A 1 83 ? 30.619 4.095 -28.504 1.00 85.81 83 LYS A O 1
ATOM 657 N N . TYR A 1 84 ? 28.630 5.117 -28.225 1.00 84.81 84 TYR A N 1
ATOM 658 C CA . TYR A 1 84 ? 27.785 4.081 -28.833 1.00 84.81 84 TYR A CA 1
ATOM 659 C C . TYR A 1 84 ? 27.317 4.422 -30.252 1.00 84.81 84 TYR A C 1
ATOM 661 O O . TYR A 1 84 ? 26.395 3.794 -30.765 1.00 84.81 84 TYR A O 1
ATOM 669 N N . HIS A 1 85 ? 27.941 5.406 -30.900 1.00 82.69 85 HIS A N 1
ATOM 670 C CA . HIS A 1 85 ? 27.633 5.733 -32.286 1.00 82.69 85 HIS A CA 1
ATOM 671 C C . HIS A 1 85 ? 28.037 4.569 -33.214 1.00 82.69 85 HIS A C 1
ATOM 673 O O . HIS A 1 85 ? 29.183 4.116 -33.129 1.00 82.69 85 HIS A O 1
ATOM 679 N N . PRO A 1 86 ? 27.157 4.107 -34.126 1.00 77.88 86 PRO A N 1
ATOM 680 C CA . PRO A 1 86 ? 27.415 2.933 -34.970 1.00 77.88 86 PRO A CA 1
ATOM 681 C C . PRO A 1 86 ? 28.649 3.087 -35.872 1.00 77.88 86 PRO A C 1
ATOM 683 O O . PRO A 1 86 ? 29.286 2.096 -36.212 1.00 77.88 86 PRO A O 1
ATOM 686 N N . ASP A 1 87 ? 29.026 4.324 -36.202 1.00 82.00 87 ASP A N 1
ATOM 687 C CA . ASP A 1 87 ? 30.201 4.646 -37.029 1.00 82.00 87 ASP A CA 1
ATOM 688 C C . ASP A 1 87 ? 31.552 4.352 -36.342 1.00 82.00 87 ASP A C 1
ATOM 690 O O . ASP A 1 87 ? 32.587 4.275 -36.991 1.00 82.00 87 ASP A O 1
ATOM 694 N N . ARG A 1 88 ? 31.570 4.162 -35.013 1.00 77.56 88 ARG A N 1
ATOM 695 C CA . ARG A 1 88 ? 32.799 3.827 -34.267 1.00 77.56 88 ARG A CA 1
ATOM 696 C C . ARG A 1 88 ? 33.017 2.323 -34.083 1.00 77.56 88 ARG A C 1
ATOM 698 O O . ARG A 1 88 ? 34.033 1.936 -33.506 1.00 77.56 88 ARG A O 1
ATOM 705 N N . CYS A 1 89 ? 32.080 1.492 -34.536 1.00 74.88 89 CYS A N 1
ATOM 706 C CA . CYS A 1 89 ? 32.119 0.040 -34.390 1.00 74.88 89 CYS A CA 1
ATOM 707 C C . CYS A 1 89 ? 32.463 -0.611 -35.733 1.00 74.88 89 CYS A C 1
ATOM 709 O O . CYS A 1 89 ? 31.759 -0.427 -36.726 1.00 74.88 89 CYS A O 1
ATOM 711 N N . TYR A 1 90 ? 33.547 -1.387 -35.765 1.00 74.62 90 TYR A N 1
ATOM 712 C CA . TYR A 1 90 ? 34.064 -1.961 -37.009 1.00 74.62 90 TYR A CA 1
ATOM 713 C C . TYR A 1 90 ? 33.448 -3.334 -37.327 1.00 74.62 90 TYR A C 1
ATOM 715 O O . TYR A 1 90 ? 33.367 -3.693 -38.500 1.00 74.62 90 TYR A O 1
ATOM 723 N N . GLY A 1 91 ? 32.967 -4.081 -36.323 1.00 77.25 91 GLY A N 1
ATOM 724 C CA . GLY A 1 91 ? 32.347 -5.398 -36.515 1.00 77.25 91 GLY A CA 1
ATOM 725 C C . GLY A 1 91 ? 30.824 -5.360 -36.688 1.00 77.25 91 GLY A C 1
ATOM 726 O O . GLY A 1 91 ? 30.139 -4.584 -36.026 1.00 77.25 91 GLY A O 1
ATOM 727 N N . ASP A 1 92 ? 30.267 -6.248 -37.518 1.00 77.88 92 ASP A N 1
ATOM 728 C CA . ASP A 1 92 ? 28.815 -6.315 -37.770 1.00 77.88 92 ASP A CA 1
ATOM 729 C C . ASP A 1 92 ? 28.001 -6.615 -36.500 1.00 77.88 92 ASP A C 1
ATOM 731 O O . ASP A 1 92 ? 26.990 -5.964 -36.240 1.00 77.88 92 ASP A O 1
ATOM 735 N N . ASN A 1 93 ? 28.479 -7.532 -35.651 1.00 79.19 93 ASN A N 1
ATOM 736 C CA . ASN A 1 93 ? 27.838 -7.831 -34.363 1.00 79.19 93 ASN A CA 1
ATOM 737 C C . ASN A 1 93 ? 27.904 -6.637 -33.393 1.00 79.19 93 ASN A C 1
ATOM 739 O O . ASN A 1 93 ? 26.938 -6.356 -32.685 1.00 79.19 93 ASN A O 1
ATOM 743 N N . GLU A 1 94 ? 29.024 -5.907 -33.382 1.00 79.69 94 GLU A N 1
ATOM 744 C CA . GLU A 1 94 ? 29.195 -4.721 -32.534 1.00 79.69 94 GLU A CA 1
ATOM 745 C C . GLU A 1 94 ? 28.271 -3.584 -32.971 1.00 79.69 94 GLU A C 1
ATOM 747 O O . GLU A 1 94 ? 27.733 -2.878 -32.121 1.00 79.69 94 GLU A O 1
ATOM 752 N N . LYS A 1 95 ? 28.042 -3.428 -34.282 1.00 82.12 95 LYS A N 1
ATOM 753 C CA . LYS A 1 95 ? 27.103 -2.440 -34.825 1.00 82.12 95 LYS A CA 1
ATOM 754 C C . LYS A 1 95 ? 25.680 -2.694 -34.341 1.00 82.12 95 LYS A C 1
ATOM 756 O O . LYS A 1 95 ? 25.035 -1.748 -33.902 1.00 82.12 95 LYS A O 1
ATOM 761 N N . VAL A 1 96 ? 25.210 -3.945 -34.357 1.00 84.69 96 VAL A N 1
ATOM 762 C CA . VAL A 1 96 ? 23.861 -4.297 -33.873 1.00 84.69 96 VAL A CA 1
ATOM 763 C C . VAL A 1 96 ? 23.705 -3.957 -32.389 1.00 84.69 96 VAL A C 1
ATOM 765 O O . VAL A 1 96 ? 22.751 -3.274 -32.012 1.00 84.69 96 VAL A O 1
ATOM 768 N N . GLU A 1 97 ? 24.660 -4.360 -31.545 1.00 84.50 97 GLU A N 1
ATOM 769 C CA . GLU A 1 97 ? 24.625 -4.017 -30.117 1.00 84.50 97 GLU A CA 1
ATOM 770 C C . GLU A 1 97 ? 24.738 -2.507 -29.870 1.00 84.50 97 GLU A C 1
ATOM 772 O O . GLU A 1 97 ? 24.087 -1.978 -28.967 1.00 84.50 97 GLU A O 1
ATOM 777 N N . ALA A 1 98 ? 25.554 -1.795 -30.654 1.00 84.94 98 ALA A N 1
ATOM 778 C CA . ALA A 1 98 ? 25.685 -0.344 -30.571 1.00 84.94 98 ALA A CA 1
ATOM 779 C C . ALA A 1 98 ? 24.374 0.355 -30.948 1.00 84.94 98 ALA A C 1
ATOM 781 O O . ALA A 1 98 ? 23.946 1.257 -30.232 1.00 84.94 98 ALA A O 1
ATOM 782 N N . THR A 1 99 ? 23.686 -0.102 -32.001 1.00 86.62 99 THR A N 1
ATOM 783 C CA . THR A 1 99 ? 22.361 0.403 -32.383 1.00 86.62 99 THR A CA 1
ATOM 784 C C . THR A 1 99 ? 21.337 0.191 -31.268 1.00 86.62 99 THR A C 1
ATOM 786 O O . THR A 1 99 ? 20.627 1.133 -30.924 1.00 86.62 99 THR A O 1
ATOM 789 N N . GLN A 1 100 ? 21.295 -0.991 -30.645 1.00 87.38 100 GLN A N 1
ATOM 790 C CA . GLN A 1 100 ? 20.385 -1.254 -29.521 1.00 87.38 100 GLN A CA 1
ATOM 791 C C . GLN A 1 100 ? 20.712 -0.384 -28.298 1.00 87.38 100 GLN A C 1
ATOM 793 O O . GLN A 1 100 ? 19.824 0.244 -27.720 1.00 87.38 100 GLN A O 1
ATOM 798 N N . LYS A 1 101 ? 21.997 -0.265 -27.929 1.00 88.50 101 LYS A N 1
ATOM 799 C CA . LYS A 1 101 ? 22.444 0.638 -26.851 1.00 88.50 101 LYS A CA 1
ATOM 800 C C . LYS A 1 101 ? 22.064 2.086 -27.142 1.00 88.50 101 LYS A C 1
ATOM 802 O O . LYS A 1 101 ? 21.633 2.788 -26.232 1.00 88.50 101 LYS A O 1
ATOM 807 N N . PHE A 1 102 ? 22.197 2.522 -28.392 1.00 89.25 102 PHE A N 1
ATOM 808 C CA . PHE A 1 102 ? 21.837 3.867 -28.826 1.00 89.25 102 PHE A CA 1
ATOM 809 C C . PHE A 1 102 ? 20.324 4.116 -28.749 1.00 89.25 102 PHE A C 1
ATOM 811 O O . PHE A 1 102 ? 19.907 5.142 -28.222 1.00 89.25 102 PHE A O 1
ATOM 818 N N . GLN A 1 103 ? 19.492 3.164 -29.181 1.00 88.81 103 GLN A N 1
ATOM 819 C CA . GLN A 1 103 ? 18.031 3.255 -29.050 1.00 88.81 103 GLN A CA 1
ATOM 820 C C . GLN A 1 103 ? 17.598 3.393 -27.585 1.00 88.81 103 GLN A C 1
ATOM 822 O O . GLN A 1 103 ? 16.820 4.286 -27.247 1.00 88.81 103 GLN A O 1
ATOM 827 N N . ILE A 1 104 ? 18.158 2.564 -26.700 1.00 89.19 104 ILE A N 1
ATOM 828 C CA . ILE A 1 104 ? 17.867 2.609 -25.261 1.00 89.19 104 ILE A CA 1
ATOM 829 C C . ILE A 1 104 ? 18.319 3.936 -24.650 1.00 89.19 104 ILE A C 1
ATOM 831 O O . ILE A 1 104 ? 17.589 4.541 -23.864 1.00 89.19 104 ILE A O 1
ATOM 835 N N . LEU A 1 105 ? 19.508 4.407 -25.033 1.00 90.44 105 LEU A N 1
ATOM 836 C CA . LEU A 1 105 ? 20.063 5.679 -24.584 1.00 90.44 105 LEU A CA 1
ATOM 837 C C . LEU A 1 105 ? 19.171 6.862 -24.994 1.00 90.44 105 LEU A C 1
ATOM 839 O O . LEU A 1 105 ? 18.887 7.730 -24.167 1.00 90.44 105 LEU A O 1
ATOM 843 N N . ASN A 1 106 ? 18.699 6.877 -26.242 1.00 91.00 106 ASN A N 1
ATOM 844 C CA . ASN A 1 106 ? 17.805 7.913 -26.762 1.00 91.00 106 ASN A CA 1
ATOM 845 C C . ASN A 1 106 ? 16.468 7.923 -26.023 1.00 91.00 106 ASN A C 1
ATOM 847 O O . ASN A 1 106 ? 15.988 8.989 -25.642 1.00 91.00 106 ASN A O 1
ATOM 851 N N . LYS A 1 107 ? 15.893 6.744 -25.771 1.00 88.12 107 LYS A N 1
ATOM 852 C CA . LYS A 1 107 ? 14.652 6.594 -25.003 1.00 88.12 107 LYS A CA 1
ATOM 853 C C . LYS A 1 107 ? 14.814 7.083 -23.563 1.00 88.12 107 LYS A C 1
ATOM 855 O O . LYS A 1 107 ? 14.015 7.894 -23.096 1.00 88.12 107 LYS A O 1
ATOM 860 N N . ALA A 1 108 ? 15.898 6.693 -22.890 1.00 89.88 108 ALA A N 1
ATOM 861 C CA . ALA A 1 108 ? 16.211 7.177 -21.546 1.00 89.88 108 ALA A CA 1
ATOM 862 C C . ALA A 1 108 ? 16.351 8.706 -21.496 1.00 89.88 108 ALA A C 1
ATOM 864 O O . ALA A 1 108 ? 15.802 9.349 -20.600 1.00 89.88 108 ALA A O 1
ATOM 865 N N . TYR A 1 109 ? 17.038 9.298 -22.476 1.00 90.88 109 TYR A N 1
ATOM 866 C CA . TYR A 1 109 ? 17.172 10.748 -22.582 1.00 90.88 109 TYR A CA 1
ATOM 867 C C . TYR A 1 109 ? 15.837 11.442 -22.885 1.00 90.88 109 TYR A C 1
ATOM 869 O O . TYR A 1 109 ? 15.525 12.425 -22.225 1.00 90.88 109 TYR A O 1
ATOM 877 N N . SER A 1 110 ? 15.015 10.920 -23.800 1.00 89.31 110 SER A N 1
ATOM 878 C CA . SER A 1 110 ? 13.695 11.482 -24.142 1.00 89.31 110 SER A CA 1
ATOM 879 C C . SER A 1 110 ? 12.780 11.615 -22.916 1.00 89.31 110 SER A C 1
ATOM 881 O O . SER A 1 110 ? 12.115 12.636 -22.720 1.00 89.31 110 SER A O 1
ATOM 883 N N . ILE A 1 111 ? 12.798 10.610 -22.037 1.00 87.88 111 ILE A N 1
ATOM 884 C CA . ILE A 1 111 ? 12.003 10.599 -20.803 1.00 87.88 111 ILE A CA 1
ATOM 885 C C . ILE A 1 111 ? 12.591 11.551 -19.756 1.00 87.88 111 ILE A C 1
ATOM 887 O O . ILE A 1 111 ? 11.845 12.275 -19.102 1.00 87.88 111 ILE A O 1
ATOM 891 N N . LEU A 1 112 ? 13.917 11.561 -19.584 1.00 89.38 112 LEU A N 1
ATOM 892 C CA . LEU A 1 112 ? 14.585 12.369 -18.557 1.00 89.38 112 LEU A CA 1
ATOM 893 C C . LEU A 1 112 ? 14.755 13.850 -18.937 1.00 89.38 112 LEU A C 1
ATOM 895 O O . LEU A 1 112 ? 14.894 14.688 -18.044 1.00 89.38 112 LEU A O 1
ATOM 899 N N . ASP A 1 113 ? 14.744 14.189 -20.227 1.00 89.12 113 ASP A N 1
ATOM 900 C CA . ASP A 1 113 ? 14.839 15.570 -20.711 1.00 89.12 113 ASP A CA 1
ATOM 901 C C . ASP A 1 113 ? 13.515 16.329 -20.536 1.00 89.12 113 ASP A C 1
ATOM 903 O O . ASP A 1 113 ? 13.515 17.509 -20.169 1.00 89.12 113 ASP A O 1
ATOM 907 N N . ASN A 1 114 ? 12.375 15.652 -20.732 1.00 86.81 114 ASN A N 1
ATOM 908 C CA . ASN A 1 114 ? 11.061 16.235 -20.481 1.00 86.81 114 ASN A CA 1
ATOM 909 C C . ASN A 1 114 ? 10.737 16.201 -18.977 1.00 86.81 114 ASN A C 1
ATOM 911 O O . ASN A 1 114 ? 10.599 15.142 -18.369 1.00 86.81 114 ASN A O 1
ATOM 915 N N . LYS A 1 115 ? 10.551 17.384 -18.378 1.00 86.00 115 LYS A N 1
ATOM 916 C CA . LYS A 1 115 ? 10.248 17.558 -16.948 1.00 86.00 115 LYS A CA 1
ATOM 917 C C . LYS A 1 115 ? 9.013 16.773 -16.487 1.00 86.00 115 LYS A C 1
ATOM 919 O O . LYS A 1 115 ? 9.004 16.273 -15.364 1.00 86.00 115 LYS A O 1
ATOM 924 N N . GLU A 1 116 ? 7.983 16.674 -17.320 1.00 83.31 116 GLU A N 1
ATOM 925 C CA . GLU A 1 116 ? 6.739 15.969 -16.997 1.00 83.31 116 GLU A CA 1
ATOM 926 C C . GLU A 1 116 ? 6.944 14.456 -17.036 1.00 83.31 116 GLU A C 1
ATOM 928 O O . GLU A 1 116 ? 6.683 13.780 -16.038 1.00 83.31 116 GLU A O 1
ATOM 933 N N . LYS A 1 117 ? 7.527 13.938 -18.128 1.00 83.94 117 LYS A N 1
ATOM 934 C CA . LYS A 1 117 ? 7.884 12.514 -18.260 1.00 83.94 117 LYS A CA 1
ATOM 935 C C . LYS A 1 117 ? 8.832 12.069 -17.145 1.00 83.94 117 LYS A C 1
ATOM 937 O O . LYS A 1 117 ? 8.604 11.041 -16.509 1.00 83.94 117 LYS A O 1
ATOM 942 N N . ARG A 1 118 ? 9.840 12.887 -16.828 1.00 87.81 118 ARG A N 1
ATOM 943 C CA . ARG A 1 118 ? 10.776 12.646 -15.726 1.00 87.81 118 ARG A CA 1
ATOM 944 C C . ARG A 1 118 ? 10.072 12.574 -14.377 1.00 87.81 118 ARG A C 1
ATOM 946 O O . ARG A 1 118 ? 10.364 11.676 -13.596 1.00 87.81 118 ARG A O 1
ATOM 953 N N . LYS A 1 119 ? 9.133 13.484 -14.101 1.00 84.00 119 LYS A N 1
ATOM 954 C CA . LYS A 1 119 ? 8.369 13.477 -12.846 1.00 84.00 119 LYS A CA 1
ATOM 955 C C . LYS A 1 119 ? 7.526 12.205 -12.716 1.00 84.00 119 LYS A C 1
ATOM 957 O O . LYS A 1 119 ? 7.525 11.589 -11.653 1.00 84.00 119 LYS A O 1
ATOM 962 N N . ILE A 1 120 ? 6.854 11.792 -13.793 1.00 80.44 120 ILE A N 1
ATOM 963 C CA . ILE A 1 120 ? 6.073 10.546 -13.829 1.00 80.44 120 ILE A CA 1
ATOM 964 C C . ILE A 1 120 ? 6.983 9.343 -13.558 1.00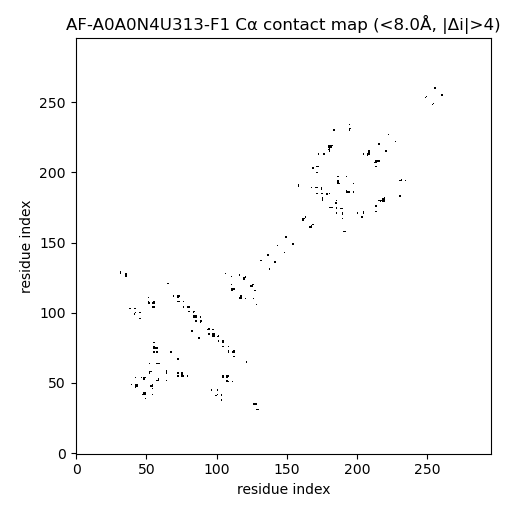 80.44 120 ILE A C 1
ATOM 966 O O . ILE A 1 120 ? 6.655 8.509 -12.709 1.00 80.44 120 ILE A O 1
ATOM 970 N N . TYR A 1 121 ? 8.146 9.286 -14.210 1.00 83.56 121 TYR A N 1
ATOM 971 C CA . TYR A 1 121 ? 9.146 8.244 -13.990 1.00 83.56 121 TYR A CA 1
ATOM 972 C C . TYR A 1 121 ? 9.682 8.236 -12.548 1.00 83.56 121 TYR A C 1
ATOM 974 O O . TYR A 1 121 ? 9.744 7.186 -11.914 1.00 83.56 121 TYR A O 1
ATOM 982 N N . ASP A 1 122 ? 10.015 9.395 -11.977 1.00 84.94 122 ASP A N 1
ATOM 983 C CA . ASP A 1 122 ? 10.537 9.504 -10.609 1.00 84.94 122 ASP A CA 1
ATOM 984 C C . ASP A 1 122 ? 9.512 9.057 -9.543 1.00 84.94 122 ASP A C 1
ATOM 986 O O . ASP A 1 122 ? 9.888 8.529 -8.481 1.00 84.94 122 ASP A O 1
ATOM 990 N N . ASP A 1 123 ? 8.220 9.250 -9.821 1.00 78.06 123 ASP A N 1
ATOM 991 C CA . ASP A 1 123 ? 7.115 8.862 -8.943 1.00 78.06 123 ASP A CA 1
ATOM 992 C C . ASP A 1 123 ? 6.719 7.385 -9.099 1.00 78.06 123 ASP A C 1
ATOM 994 O O . ASP A 1 123 ? 6.503 6.711 -8.090 1.00 78.06 123 ASP A O 1
ATOM 998 N N . THR A 1 124 ? 6.631 6.872 -10.330 1.00 76.31 124 THR A N 1
ATOM 999 C CA . THR A 1 124 ? 6.102 5.523 -10.626 1.00 76.31 124 THR A CA 1
ATOM 1000 C C . THR A 1 124 ? 7.176 4.470 -10.890 1.00 76.31 124 THR A C 1
ATOM 1002 O O . THR A 1 124 ? 6.965 3.298 -10.589 1.00 76.31 124 THR A O 1
ATOM 1005 N N . GLY A 1 125 ? 8.326 4.873 -11.430 1.00 75.88 125 GLY A N 1
ATOM 1006 C CA . GLY A 1 125 ? 9.356 3.982 -11.965 1.00 75.88 125 GLY A CA 1
ATOM 1007 C C . GLY A 1 125 ? 9.008 3.342 -13.315 1.00 75.88 125 GLY A C 1
ATOM 1008 O O . GLY A 1 125 ? 9.778 2.501 -13.773 1.00 75.88 125 GLY A O 1
ATOM 1009 N N . VAL A 1 126 ? 7.879 3.712 -13.930 1.00 74.31 126 VAL A N 1
ATOM 1010 C CA . VAL A 1 126 ? 7.368 3.135 -15.186 1.00 74.31 126 VAL A CA 1
ATOM 1011 C C . VAL A 1 126 ? 7.831 3.966 -16.378 1.00 74.31 126 VAL A C 1
ATOM 1013 O O . VAL A 1 126 ? 7.905 5.195 -16.299 1.00 74.31 126 VAL A O 1
ATOM 1016 N N . ILE A 1 127 ? 8.151 3.288 -17.479 1.00 70.81 127 ILE A N 1
ATOM 1017 C CA . ILE A 1 127 ? 8.608 3.903 -18.723 1.00 70.81 127 ILE A CA 1
ATOM 1018 C C . ILE A 1 127 ? 7.430 3.922 -19.690 1.00 70.81 127 ILE A C 1
ATOM 1020 O O . ILE A 1 127 ? 7.200 2.950 -20.400 1.00 70.81 127 ILE A O 1
ATOM 1024 N N . ASN A 1 128 ? 6.681 5.025 -19.689 1.00 62.31 128 ASN A N 1
ATOM 1025 C CA . ASN A 1 128 ? 5.614 5.230 -20.664 1.00 62.31 128 ASN A CA 1
ATOM 1026 C C . ASN A 1 128 ? 6.225 5.831 -21.931 1.00 62.31 128 ASN A C 1
ATOM 1028 O O . ASN A 1 128 ? 6.747 6.952 -21.896 1.00 62.31 128 ASN A O 1
ATOM 1032 N N . ASP A 1 129 ? 6.220 5.052 -23.007 1.00 61.50 129 ASP A N 1
ATOM 1033 C CA . ASP A 1 129 ? 6.811 5.439 -24.289 1.00 61.50 129 ASP A CA 1
ATOM 1034 C C . ASP A 1 129 ? 5.799 6.075 -25.232 1.00 61.50 129 ASP A C 1
ATOM 1036 O O . ASP A 1 129 ? 6.192 6.726 -26.201 1.00 61.50 129 ASP A O 1
ATOM 1040 N N . GLU A 1 130 ? 4.510 5.950 -24.915 1.00 57.84 130 GLU A N 1
ATOM 1041 C CA . GLU A 1 130 ? 3.463 6.675 -25.599 1.00 57.84 130 GLU A CA 1
ATOM 1042 C C . GLU A 1 130 ? 3.812 8.164 -25.570 1.00 57.84 130 GLU A C 1
ATOM 1044 O O . GLU A 1 130 ? 4.039 8.783 -24.519 1.00 57.84 130 GLU A O 1
ATOM 1049 N N . GLU A 1 131 ? 3.908 8.740 -26.766 1.00 52.56 131 GLU A N 1
ATOM 1050 C CA . GLU A 1 131 ? 3.919 10.176 -26.952 1.00 52.56 131 GLU A CA 1
ATOM 1051 C C . GLU A 1 131 ? 2.746 10.722 -26.142 1.00 52.56 131 GLU A C 1
ATOM 1053 O O . GLU A 1 131 ? 1.594 10.381 -26.408 1.00 52.56 131 GLU A O 1
ATOM 1058 N N . ILE A 1 132 ? 3.045 11.493 -25.093 1.00 49.06 132 ILE A N 1
ATOM 1059 C CA . ILE A 1 132 ? 2.020 12.173 -24.310 1.00 49.06 132 ILE A CA 1
ATOM 1060 C C . ILE A 1 132 ? 1.379 13.148 -25.291 1.00 49.06 132 ILE A C 1
ATOM 1062 O O . ILE A 1 132 ? 1.897 14.240 -25.523 1.00 49.06 132 ILE A O 1
ATOM 1066 N N . CYS A 1 133 ? 0.307 12.716 -25.948 1.00 42.31 133 CYS A N 1
ATOM 1067 C CA . CYS A 1 133 ? -0.492 13.584 -26.779 1.00 42.31 133 CYS A CA 1
ATOM 1068 C C . CYS A 1 133 ? -1.016 14.670 -25.841 1.00 42.31 133 CYS A C 1
ATOM 1070 O O . CYS A 1 133 ? -1.694 14.357 -24.866 1.00 42.31 133 CYS A O 1
ATOM 1072 N N . TYR A 1 134 ? -0.694 15.939 -26.109 1.00 52.47 134 TYR A N 1
ATOM 1073 C CA . TYR A 1 134 ? -1.080 17.077 -25.262 1.00 52.47 134 TYR A CA 1
ATOM 1074 C C . TYR A 1 134 ? -2.595 17.171 -24.988 1.00 52.47 134 TYR A C 1
ATOM 1076 O O . TYR A 1 134 ? -3.004 17.910 -24.096 1.00 52.47 134 TYR A O 1
ATOM 1084 N N . ASN A 1 135 ? -3.418 16.419 -25.727 1.00 52.09 135 ASN A N 1
ATOM 1085 C CA . ASN A 1 135 ? -4.869 16.410 -25.590 1.00 52.09 135 ASN A CA 1
ATOM 1086 C C . ASN A 1 135 ? -5.422 15.241 -24.756 1.00 52.09 135 ASN A C 1
ATOM 1088 O O . ASN A 1 135 ? -6.578 15.317 -24.345 1.00 52.09 135 ASN A O 1
ATOM 1092 N N . ASP A 1 136 ? -4.623 14.218 -24.444 1.00 51.19 136 ASP A N 1
ATOM 1093 C CA . ASP A 1 136 ? -5.023 13.150 -23.526 1.00 51.19 136 ASP A CA 1
ATOM 1094 C C . ASP A 1 136 ? -4.419 13.441 -22.155 1.00 51.19 136 ASP A C 1
ATOM 1096 O O . ASP A 1 136 ? -3.282 13.090 -21.842 1.00 51.19 136 ASP A O 1
ATOM 1100 N N . VAL A 1 137 ? -5.190 14.148 -21.330 1.00 55.78 137 VAL A N 1
ATOM 1101 C CA . VAL A 1 137 ? -4.880 14.358 -19.915 1.00 55.78 137 VAL A CA 1
ATOM 1102 C C . VAL A 1 137 ? -4.575 12.994 -19.298 1.00 55.78 137 VAL A C 1
ATOM 1104 O O . VAL A 1 137 ? -5.461 12.144 -19.223 1.00 55.78 137 VAL A O 1
ATOM 1107 N N . ASP A 1 138 ? -3.337 12.781 -18.847 1.00 63.50 138 ASP A N 1
ATOM 1108 C CA . ASP A 1 138 ? -2.973 11.588 -18.087 1.00 63.50 138 ASP A CA 1
ATOM 1109 C C . ASP A 1 138 ? -3.859 11.532 -16.836 1.00 63.50 138 ASP A C 1
ATOM 1111 O O . ASP A 1 138 ? -3.618 12.215 -15.835 1.00 63.50 138 ASP A O 1
ATOM 1115 N N . LEU A 1 139 ? -4.923 10.728 -16.912 1.00 71.75 139 LEU A N 1
ATOM 1116 C CA . LEU A 1 139 ? -5.897 10.530 -15.843 1.00 71.75 139 LEU A CA 1
ATOM 1117 C C . LEU A 1 139 ? -5.204 10.119 -14.549 1.00 71.75 139 LEU A C 1
ATOM 1119 O O . LEU A 1 139 ? -5.686 10.457 -13.473 1.00 71.75 139 LEU A O 1
ATOM 1123 N N . SER A 1 140 ? -4.056 9.439 -14.631 1.00 60.38 140 SER A N 1
ATOM 1124 C CA . SER A 1 140 ? -3.281 9.069 -13.452 1.00 60.38 140 SER A CA 1
ATOM 1125 C C . SER A 1 140 ? -2.640 10.291 -12.786 1.00 60.38 140 SER A C 1
ATOM 1127 O O . SER A 1 140 ? -2.635 10.384 -11.556 1.00 60.38 140 SER A O 1
ATOM 1129 N N . THR A 1 141 ? -2.154 11.256 -13.573 1.00 64.88 141 THR A N 1
ATOM 1130 C CA . THR A 1 141 ? -1.642 12.539 -13.079 1.00 64.88 141 THR A CA 1
ATOM 1131 C C . THR A 1 141 ? -2.771 13.390 -12.515 1.00 64.88 141 THR A C 1
ATOM 1133 O O . THR A 1 141 ? -2.629 13.914 -11.409 1.00 64.88 141 THR A O 1
ATOM 1136 N N . LEU A 1 142 ? -3.912 13.471 -13.206 1.00 69.12 142 LEU A N 1
ATOM 1137 C CA . LEU A 1 142 ? -5.084 14.187 -12.703 1.00 69.12 142 LEU A CA 1
ATOM 1138 C C . LEU A 1 142 ? -5.599 13.566 -11.397 1.00 69.12 142 LEU A C 1
ATOM 1140 O O . LEU A 1 142 ? -5.845 14.286 -10.439 1.00 69.12 142 LEU A O 1
ATOM 1144 N N . TRP A 1 143 ? -5.696 12.238 -11.318 1.00 78.06 143 TRP A N 1
ATOM 1145 C CA . TRP A 1 143 ? -6.144 11.517 -10.126 1.00 78.06 143 TRP A CA 1
ATOM 1146 C C . TRP A 1 143 ? -5.176 11.708 -8.954 1.00 78.06 143 TRP A C 1
ATOM 1148 O O . TRP A 1 143 ? -5.599 12.045 -7.855 1.00 78.06 143 TRP A O 1
ATOM 1158 N N . LYS A 1 144 ? -3.859 11.610 -9.170 1.00 73.81 144 LYS A N 1
ATOM 1159 C CA . LYS A 1 144 ? -2.868 11.906 -8.116 1.00 73.81 144 LYS A CA 1
ATOM 1160 C C . LYS A 1 144 ? -2.869 13.372 -7.680 1.00 73.81 144 LYS A C 1
ATOM 1162 O O . LYS A 1 144 ? -2.485 13.656 -6.549 1.00 73.81 144 LYS A O 1
ATOM 1167 N N . ALA A 1 145 ? -3.220 14.296 -8.573 1.00 73.94 145 ALA A N 1
ATOM 1168 C CA . ALA A 1 145 ? -3.372 15.709 -8.238 1.00 73.94 145 ALA A CA 1
ATOM 1169 C C . ALA A 1 145 ? -4.685 15.973 -7.483 1.00 73.94 145 ALA A C 1
ATOM 1171 O O . ALA A 1 145 ? -4.707 16.798 -6.575 1.00 73.94 145 ALA A O 1
ATOM 1172 N N . ALA A 1 146 ? -5.754 15.254 -7.832 1.00 77.75 146 ALA A N 1
ATOM 1173 C CA . ALA A 1 146 ? -7.066 15.367 -7.209 1.00 77.75 146 ALA A CA 1
ATOM 1174 C C . ALA A 1 146 ? -7.126 14.699 -5.825 1.00 77.75 146 ALA A C 1
ATOM 1176 O O . ALA A 1 146 ? -7.782 15.218 -4.925 1.00 77.75 146 ALA A O 1
ATOM 1177 N N . PHE A 1 147 ? -6.440 13.567 -5.630 1.00 80.81 147 PHE A N 1
ATOM 1178 C CA . PHE A 1 147 ? -6.474 12.796 -4.388 1.00 80.81 147 PHE A CA 1
ATOM 1179 C C . PHE A 1 147 ? -5.198 12.989 -3.562 1.00 80.81 147 PHE A C 1
ATOM 1181 O O . PHE A 1 147 ? -4.081 12.724 -4.012 1.00 80.81 147 PHE A O 1
ATOM 1188 N N . LYS A 1 148 ? -5.367 13.427 -2.307 1.00 77.81 148 LYS A N 1
ATOM 1189 C CA . LYS A 1 148 ? -4.272 13.621 -1.346 1.00 77.81 148 LYS A CA 1
ATOM 1190 C C . LYS A 1 148 ? -3.491 12.314 -1.161 1.00 77.81 148 LYS A C 1
ATOM 1192 O O . LYS A 1 148 ? -4.072 11.257 -0.922 1.00 77.81 148 LYS A O 1
ATOM 1197 N N . LYS A 1 149 ? -2.155 12.394 -1.210 1.00 78.88 149 LYS A N 1
ATOM 1198 C CA . LYS A 1 149 ? -1.282 11.271 -0.837 1.00 78.88 149 LYS A CA 1
ATOM 1199 C C . LYS A 1 149 ? -1.535 10.920 0.629 1.00 78.88 149 LYS A C 1
ATOM 1201 O O . LYS A 1 149 ? -1.216 11.719 1.503 1.00 78.88 149 LYS A O 1
ATOM 1206 N N . ILE A 1 150 ? -2.075 9.731 0.873 1.00 86.44 150 ILE A N 1
ATOM 1207 C CA . ILE A 1 150 ? -2.321 9.227 2.224 1.00 86.44 150 ILE A CA 1
ATOM 1208 C C . ILE A 1 150 ? -0.975 8.865 2.850 1.00 86.44 150 ILE A C 1
ATOM 1210 O O . ILE A 1 150 ? -0.264 7.976 2.371 1.00 86.44 150 ILE A O 1
ATOM 1214 N N . THR A 1 151 ? -0.603 9.580 3.905 1.00 87.12 151 THR A N 1
ATOM 1215 C CA . THR A 1 151 ? 0.595 9.288 4.693 1.00 87.12 151 THR A CA 1
ATOM 1216 C C . THR A 1 151 ? 0.251 8.439 5.915 1.00 87.12 151 THR A C 1
ATOM 1218 O O . THR A 1 151 ? -0.910 8.307 6.293 1.00 87.12 151 THR A O 1
ATOM 1221 N N . LYS A 1 152 ? 1.266 7.868 6.577 1.00 85.69 152 LYS A N 1
ATOM 1222 C CA . LYS A 1 152 ? 1.057 7.152 7.848 1.00 85.69 152 LYS A CA 1
ATOM 1223 C C . LYS A 1 152 ? 0.439 8.052 8.922 1.00 85.69 152 LYS A C 1
ATOM 1225 O O . LYS A 1 152 ? -0.427 7.596 9.651 1.00 85.69 152 LYS A O 1
ATOM 1230 N N . ALA A 1 153 ? 0.835 9.324 8.956 1.00 88.94 153 ALA A N 1
ATOM 1231 C CA . ALA A 1 153 ? 0.277 10.302 9.881 1.00 88.94 153 ALA A CA 1
ATOM 1232 C C . ALA A 1 153 ? -1.216 10.557 9.615 1.00 88.94 153 ALA A C 1
ATOM 1234 O O . ALA A 1 153 ? -1.982 10.651 10.565 1.00 88.94 153 ALA A O 1
ATOM 1235 N N . ASP A 1 154 ? -1.636 10.600 8.342 1.00 90.81 154 ASP A N 1
ATOM 1236 C CA . ASP A 1 154 ? -3.058 10.738 7.990 1.00 90.81 154 ASP A CA 1
ATOM 1237 C C . ASP A 1 154 ? -3.877 9.501 8.409 1.00 90.81 154 ASP A C 1
ATOM 1239 O O . ASP A 1 154 ? -5.034 9.620 8.803 1.00 90.81 154 ASP A O 1
ATOM 1243 N N . LEU A 1 155 ? -3.284 8.301 8.343 1.00 89.75 155 LEU A N 1
ATOM 1244 C CA . LEU A 1 155 ? -3.928 7.072 8.824 1.00 89.75 155 LEU A CA 1
ATOM 1245 C C . LEU A 1 155 ? -4.052 7.061 10.351 1.00 89.75 155 LEU A C 1
ATOM 1247 O O . LEU A 1 155 ? -5.090 6.676 10.880 1.00 89.75 155 LEU A O 1
ATOM 1251 N N . GLU A 1 156 ? -3.009 7.489 11.062 1.00 90.69 156 GLU A N 1
ATOM 1252 C CA . GLU A 1 156 ? -3.018 7.593 12.524 1.00 90.69 156 GLU A CA 1
ATOM 1253 C C . GLU A 1 156 ? -4.030 8.637 13.010 1.00 90.69 156 GLU A C 1
ATOM 1255 O O . GLU A 1 156 ? -4.758 8.373 13.968 1.00 90.69 156 GLU A O 1
ATOM 1260 N N . SER A 1 157 ? -4.129 9.791 12.336 1.00 92.31 157 SER A N 1
ATOM 1261 C CA . SER A 1 157 ? -5.152 10.794 12.646 1.00 92.31 157 SER A CA 1
ATOM 1262 C C . SER A 1 157 ? -6.555 10.260 12.379 1.00 92.31 157 SER A C 1
ATOM 1264 O O . SER A 1 157 ? -7.418 10.399 13.238 1.00 92.31 157 SER A O 1
ATOM 1266 N N . TYR A 1 158 ? -6.760 9.573 11.251 1.00 92.44 158 TYR A N 1
ATOM 1267 C CA . TYR A 1 158 ? -8.045 8.955 10.933 1.00 92.44 158 TYR A CA 1
ATOM 1268 C C . TYR A 1 158 ? -8.454 7.915 11.983 1.00 92.44 158 TYR A C 1
ATOM 1270 O O . TYR A 1 158 ? -9.564 7.973 12.495 1.00 92.44 158 TYR A O 1
ATOM 1278 N N . ILE A 1 159 ? -7.554 7.004 12.376 1.00 90.75 159 ILE A N 1
ATOM 1279 C CA . ILE A 1 159 ? -7.847 5.998 13.413 1.00 90.75 159 ILE A CA 1
ATOM 1280 C C . ILE A 1 159 ? -8.162 6.672 14.751 1.00 90.75 159 ILE A C 1
ATOM 1282 O O . ILE A 1 159 ? -9.028 6.199 15.480 1.00 90.75 159 ILE A O 1
ATOM 1286 N N . LYS A 1 160 ? -7.477 7.766 15.093 1.00 90.31 160 LYS A N 1
ATOM 1287 C CA . LYS A 1 160 ? -7.740 8.509 16.328 1.00 90.31 160 LYS A CA 1
ATOM 1288 C C . LYS A 1 160 ? -9.119 9.172 16.325 1.00 90.31 160 LYS A C 1
ATOM 1290 O O . LYS A 1 160 ? -9.767 9.166 17.361 1.00 90.31 160 LYS A O 1
ATOM 1295 N N . GLU A 1 161 ? -9.534 9.747 15.200 1.00 90.94 161 GLU A N 1
ATOM 1296 C CA . GLU A 1 161 ? -10.849 10.385 15.041 1.00 90.94 161 GLU A CA 1
ATOM 1297 C C . GLU A 1 161 ? -11.981 9.357 14.949 1.00 90.94 161 GLU A C 1
ATOM 1299 O O . GLU A 1 161 ? -13.056 9.575 15.495 1.00 90.94 161 GLU A O 1
ATOM 1304 N N . TYR A 1 162 ? -11.725 8.223 14.296 1.00 92.50 162 TYR A N 1
ATOM 1305 C CA . TYR A 1 162 ? -12.669 7.119 14.171 1.00 92.50 162 TYR A CA 1
ATOM 1306 C C . TYR A 1 162 ? -12.882 6.386 15.504 1.00 92.50 162 TYR A C 1
ATOM 1308 O O . TYR A 1 162 ? -14.005 5.997 15.824 1.00 92.50 162 TYR A O 1
ATOM 1316 N N . ARG A 1 163 ? -11.831 6.208 16.315 1.00 87.06 163 ARG A N 1
ATOM 1317 C CA . ARG A 1 163 ? -11.940 5.583 17.642 1.00 87.06 163 ARG A CA 1
ATOM 1318 C C . ARG A 1 163 ? -12.876 6.392 18.544 1.00 87.06 163 ARG A C 1
ATOM 1320 O O . ARG A 1 163 ? -12.722 7.595 18.692 1.00 87.06 163 ARG A O 1
ATOM 1327 N N . GLU A 1 164 ? -13.808 5.693 19.183 1.00 81.81 164 GLU A N 1
ATOM 1328 C CA . GLU A 1 164 ? -14.850 6.225 20.071 1.00 81.81 164 GLU A CA 1
ATOM 1329 C C . GLU A 1 164 ? -15.849 7.168 19.383 1.00 81.81 164 GLU A C 1
ATOM 1331 O O . GLU A 1 164 ? -16.683 7.786 20.047 1.00 81.81 164 GLU A O 1
ATOM 1336 N N . SER A 1 165 ? -15.814 7.239 18.051 1.00 88.25 165 SER A N 1
ATOM 1337 C CA . SER A 1 165 ? -16.800 7.973 17.267 1.00 88.25 165 SER A CA 1
ATOM 1338 C C . SER A 1 165 ? -18.151 7.250 17.220 1.00 88.25 165 SER A C 1
ATOM 1340 O O . SER A 1 165 ? -18.277 6.061 17.534 1.00 88.25 165 SER A O 1
ATOM 1342 N N . GLY A 1 166 ? -19.184 7.976 16.782 1.00 88.81 166 GLY A N 1
ATOM 1343 C CA . GLY A 1 166 ? -20.477 7.374 16.452 1.00 88.81 166 GLY A CA 1
ATOM 1344 C C . GLY A 1 166 ? -20.382 6.370 15.297 1.00 88.81 166 GLY A C 1
ATOM 1345 O O . GLY A 1 166 ? -21.051 5.342 15.345 1.00 88.81 166 GLY A O 1
ATOM 1346 N N . GLU A 1 167 ? -19.498 6.615 14.321 1.00 91.88 167 GLU A N 1
ATOM 1347 C CA . GLU A 1 167 ? -19.275 5.717 13.178 1.00 91.88 167 GLU A CA 1
ATOM 1348 C C . GLU A 1 167 ? -18.731 4.358 13.636 1.00 91.88 167 GLU A C 1
ATOM 1350 O O . GLU A 1 167 ? -19.244 3.320 13.227 1.00 91.88 167 GLU A O 1
ATOM 1355 N N . GLU A 1 168 ? -17.774 4.343 14.575 1.00 93.75 168 GLU A N 1
ATOM 1356 C CA . GLU A 1 168 ? -17.268 3.089 15.145 1.00 93.75 168 GLU A CA 1
ATOM 1357 C C . GLU A 1 168 ? -18.383 2.298 15.838 1.00 93.75 168 GLU A C 1
ATOM 1359 O O . GLU A 1 168 ? -18.466 1.080 15.674 1.00 93.75 168 GLU A O 1
ATOM 1364 N N . ARG A 1 169 ? -19.264 2.974 16.589 1.00 93.25 169 ARG A N 1
ATOM 1365 C CA . ARG A 1 169 ? -20.407 2.317 17.242 1.00 93.25 169 ARG A CA 1
ATOM 1366 C C . ARG A 1 169 ? -21.344 1.676 16.210 1.00 93.25 169 ARG A C 1
ATOM 1368 O O . ARG A 1 169 ? -21.774 0.538 16.403 1.00 93.25 169 ARG A O 1
ATOM 1375 N N . GLU A 1 170 ? -21.641 2.365 15.113 1.00 94.25 170 GLU A N 1
ATOM 1376 C CA . GLU A 1 170 ? -22.490 1.840 14.036 1.00 94.25 170 GLU A CA 1
ATOM 1377 C C . GLU A 1 170 ? -21.845 0.657 13.302 1.00 94.25 170 GLU A C 1
ATOM 1379 O O . GLU A 1 170 ? -22.505 -0.362 13.070 1.00 94.25 170 GLU A O 1
ATOM 1384 N N . ASP A 1 171 ? -20.551 0.738 13.004 1.00 94.69 171 ASP A N 1
ATOM 1385 C CA . ASP A 1 171 ? -19.813 -0.335 12.340 1.00 94.69 171 ASP A CA 1
ATOM 1386 C C . ASP A 1 171 ? -19.665 -1.567 13.240 1.00 94.69 171 ASP A C 1
ATOM 1388 O O . ASP A 1 171 ? -19.872 -2.697 12.786 1.00 94.69 171 ASP A O 1
ATOM 1392 N N . VAL A 1 172 ? -19.411 -1.379 14.540 1.00 94.19 172 VAL A N 1
ATOM 1393 C CA . VAL A 1 172 ? -19.416 -2.465 15.536 1.00 94.19 172 VAL A CA 1
ATOM 1394 C C . VAL A 1 172 ? -20.782 -3.142 15.582 1.00 94.19 172 VAL A C 1
ATOM 1396 O O . VAL A 1 172 ? -20.859 -4.374 15.561 1.00 94.19 172 VAL A O 1
ATOM 1399 N N . LYS A 1 173 ? -21.867 -2.360 15.605 1.00 94.56 173 LYS A N 1
ATOM 1400 C CA . LYS A 1 173 ? -23.240 -2.876 15.603 1.00 94.56 173 LYS A CA 1
ATOM 1401 C C . LYS A 1 173 ? -23.519 -3.706 14.351 1.00 94.56 173 LYS A C 1
ATOM 1403 O O . LYS A 1 173 ? -23.941 -4.860 14.449 1.00 94.56 173 LYS A O 1
ATOM 1408 N N . LYS A 1 174 ? -23.211 -3.155 13.178 1.00 95.44 174 LYS A N 1
ATOM 1409 C CA . LYS A 1 174 ? -23.379 -3.818 11.881 1.00 95.44 174 LYS A CA 1
ATOM 1410 C C . LYS A 1 174 ? -22.552 -5.101 11.787 1.00 95.44 174 LYS A C 1
ATOM 1412 O O . LYS A 1 174 ? -23.055 -6.140 11.357 1.00 95.44 174 LYS A O 1
ATOM 1417 N N . SER A 1 175 ? -21.299 -5.062 12.233 1.00 94.88 175 SER A N 1
ATOM 1418 C CA . SER A 1 175 ? -20.413 -6.226 12.249 1.00 94.88 175 SER A CA 1
ATOM 1419 C C . SER A 1 175 ? -20.917 -7.316 13.202 1.00 94.88 175 SER A C 1
ATOM 1421 O O . SER A 1 175 ? -20.925 -8.505 12.862 1.00 94.88 175 SER A O 1
ATOM 1423 N N . TYR A 1 176 ? -21.427 -6.926 14.376 1.00 94.19 176 TYR A N 1
ATOM 1424 C CA . TYR A 1 176 ? -22.031 -7.848 15.335 1.00 94.19 176 TYR A CA 1
ATOM 1425 C C . TYR A 1 176 ? -23.224 -8.601 14.737 1.00 94.19 176 TYR A C 1
ATOM 1427 O O . TYR A 1 176 ? -23.316 -9.824 14.890 1.00 94.19 176 TYR A O 1
ATOM 1435 N N . GLU A 1 177 ? -24.109 -7.897 14.028 1.00 94.25 177 GLU A N 1
ATOM 1436 C CA . GLU A 1 177 ? -25.265 -8.485 13.347 1.00 94.25 177 GLU A CA 1
ATOM 1437 C C . GLU A 1 177 ? -24.838 -9.433 12.218 1.00 94.25 177 GLU A C 1
ATOM 1439 O O . GLU A 1 177 ? -25.280 -10.587 12.172 1.00 94.25 177 GLU A O 1
ATOM 1444 N N . ASN A 1 178 ? -23.902 -8.997 11.369 1.00 95.50 178 ASN A N 1
ATOM 1445 C CA . ASN A 1 178 ? -23.377 -9.786 10.250 1.00 95.50 178 ASN A CA 1
ATOM 1446 C C . ASN A 1 178 ? -22.682 -11.076 10.708 1.00 95.50 178 ASN A C 1
ATOM 1448 O O . ASN A 1 178 ? -22.776 -12.124 10.058 1.00 95.50 178 ASN A O 1
ATOM 1452 N N . HIS A 1 179 ? -21.984 -11.027 11.843 1.00 94.44 179 HIS A N 1
ATOM 1453 C CA . HIS A 1 179 ? -21.204 -12.145 12.368 1.00 94.44 179 HIS A CA 1
ATOM 1454 C C . HIS A 1 179 ? -21.854 -12.872 13.544 1.00 94.44 179 HIS A C 1
ATOM 1456 O O . HIS A 1 179 ? -21.240 -13.781 14.111 1.00 94.44 179 HIS A O 1
ATOM 1462 N N . LYS A 1 180 ? -23.105 -12.533 13.883 1.00 90.88 180 LYS A N 1
ATOM 1463 C CA . LYS A 1 180 ? -23.889 -13.166 14.957 1.00 90.88 180 LYS A CA 1
ATOM 1464 C C . LYS A 1 180 ? -23.103 -13.250 16.273 1.00 90.88 180 LYS A C 1
ATOM 1466 O O . LYS A 1 180 ? -23.101 -14.297 16.929 1.00 90.88 180 LYS A O 1
ATOM 1471 N N . GLY A 1 181 ? -22.392 -12.170 16.603 1.00 88.06 181 GLY A N 1
ATOM 1472 C CA . GLY A 1 181 ? -21.597 -12.026 17.823 1.00 88.06 181 GLY A CA 1
ATOM 1473 C C . GLY A 1 181 ? -20.264 -12.780 17.887 1.00 88.06 181 GLY A C 1
ATOM 1474 O O . GLY A 1 181 ? -19.701 -12.894 18.976 1.00 88.06 181 GLY A O 1
ATOM 1475 N N . ASP A 1 182 ? -19.730 -13.312 16.779 1.00 90.88 182 ASP A N 1
ATOM 1476 C CA . ASP A 1 182 ? -18.374 -13.888 16.785 1.00 90.88 182 ASP A CA 1
ATOM 1477 C C . ASP A 1 182 ? -17.303 -12.793 16.843 1.00 90.88 182 ASP A C 1
ATOM 1479 O O . ASP A 1 182 ? -16.918 -12.220 15.823 1.00 90.88 182 ASP A O 1
ATOM 1483 N N . MET A 1 183 ? -16.765 -12.562 18.041 1.00 88.25 183 MET A N 1
ATOM 1484 C CA . MET A 1 183 ? -15.729 -11.559 18.290 1.00 88.25 183 MET A CA 1
ATOM 1485 C C . MET A 1 183 ? -14.503 -11.724 17.380 1.00 88.25 183 MET A C 1
ATOM 1487 O O . MET A 1 183 ? -13.876 -10.743 17.006 1.00 88.25 183 MET A O 1
ATOM 1491 N N . GLY A 1 184 ? -14.146 -12.951 16.984 1.00 89.50 184 GLY A N 1
ATOM 1492 C CA . GLY A 1 184 ? -13.007 -13.166 16.086 1.00 89.50 184 GLY A CA 1
ATOM 1493 C C . GLY A 1 184 ? -13.211 -12.564 14.695 1.00 89.50 184 GLY A C 1
ATOM 1494 O O . GLY A 1 184 ? -12.251 -12.097 14.095 1.00 89.50 184 GLY A O 1
ATOM 1495 N N . LYS A 1 185 ? -14.449 -12.569 14.193 1.00 91.44 185 LYS A N 1
ATOM 1496 C CA . LYS A 1 185 ? -14.790 -11.992 12.888 1.00 91.44 185 LYS A CA 1
ATOM 1497 C C . LYS A 1 185 ? -15.028 -10.495 12.992 1.00 91.44 185 LYS A C 1
ATOM 1499 O O . LYS A 1 185 ? -14.518 -9.764 12.160 1.00 91.44 185 LYS A O 1
ATOM 1504 N N . ILE A 1 186 ? -15.701 -10.062 14.060 1.00 92.56 186 ILE A N 1
ATOM 1505 C CA . ILE A 1 186 ? -15.950 -8.643 14.344 1.00 92.56 186 ILE A CA 1
ATOM 1506 C C . ILE A 1 186 ? -14.631 -7.860 14.380 1.00 92.56 186 ILE A C 1
ATOM 1508 O O . ILE A 1 186 ? -14.487 -6.850 13.705 1.00 92.56 186 ILE A O 1
ATOM 1512 N N . MET A 1 187 ? -13.620 -8.378 15.082 1.00 90.56 187 MET A N 1
ATOM 1513 C CA . MET A 1 187 ? -12.307 -7.725 15.173 1.00 90.56 187 MET A CA 1
ATOM 1514 C C . MET A 1 187 ? -11.564 -7.633 13.832 1.00 90.56 187 MET A C 1
ATOM 1516 O O . MET A 1 187 ? -10.711 -6.770 13.683 1.00 90.56 187 MET A O 1
ATOM 1520 N N . ASN A 1 188 ? -11.856 -8.521 12.878 1.00 89.31 188 ASN A N 1
ATOM 1521 C CA . ASN A 1 188 ? -11.235 -8.494 11.551 1.00 89.31 188 ASN A CA 1
ATOM 1522 C C . ASN A 1 188 ? -11.974 -7.574 10.570 1.00 89.31 188 ASN A C 1
ATOM 1524 O O . ASN A 1 188 ? -11.401 -7.195 9.553 1.00 89.31 188 ASN A O 1
ATOM 1528 N N . ASP A 1 189 ? -13.245 -7.291 10.840 1.00 92.00 189 ASP A N 1
ATOM 1529 C CA . ASP A 1 189 ? -14.114 -6.471 9.998 1.00 92.00 189 ASP A CA 1
ATOM 1530 C C . ASP A 1 189 ? -13.955 -4.976 10.328 1.00 92.00 189 ASP A C 1
ATOM 1532 O O . ASP A 1 189 ? -13.971 -4.135 9.433 1.00 92.00 189 ASP A O 1
ATOM 1536 N N . ILE A 1 190 ? -13.725 -4.637 11.605 1.00 91.81 190 ILE A N 1
ATOM 1537 C CA . ILE A 1 190 ? -13.584 -3.245 12.059 1.00 91.81 190 ILE A CA 1
ATOM 1538 C C . ILE A 1 190 ? -12.188 -2.681 11.742 1.00 91.81 190 ILE A C 1
ATOM 1540 O O . ILE A 1 190 ? -11.152 -3.303 11.992 1.00 91.81 190 ILE A O 1
ATOM 1544 N N . ILE A 1 191 ? -12.162 -1.443 11.248 1.00 90.25 191 ILE A N 1
ATOM 1545 C CA . ILE A 1 191 ? -10.950 -0.719 10.853 1.00 90.25 191 ILE A CA 1
ATOM 1546 C C . ILE A 1 191 ? -10.091 -0.347 12.074 1.00 90.25 191 ILE A C 1
ATOM 1548 O O . ILE A 1 191 ? -10.580 0.187 13.064 1.00 90.25 191 ILE A O 1
ATOM 1552 N N . GLY A 1 192 ? -8.773 -0.563 11.983 1.00 84.06 192 GLY A N 1
ATOM 1553 C CA . GLY A 1 192 ? -7.801 -0.029 12.952 1.00 84.06 192 GLY A CA 1
ATOM 1554 C C . GLY A 1 192 ? -7.828 -0.687 14.338 1.00 84.06 192 GLY A C 1
ATOM 1555 O O . GLY A 1 192 ? -7.234 -0.156 15.284 1.00 84.06 192 GLY A O 1
ATOM 1556 N N . VAL A 1 193 ? -8.505 -1.828 14.459 1.00 85.81 193 VAL A N 1
ATOM 1557 C CA . VAL A 1 193 ? -8.660 -2.577 15.704 1.00 85.81 193 VAL A CA 1
ATOM 1558 C C . VAL A 1 193 ? -7.549 -3.615 15.839 1.00 85.81 193 VAL A C 1
ATOM 1560 O O . VAL A 1 193 ? -7.318 -4.439 14.955 1.00 85.81 193 VAL A O 1
ATOM 1563 N N . SER A 1 194 ? -6.856 -3.586 16.977 1.00 84.00 194 SER A N 1
ATOM 1564 C CA . SER A 1 194 ? -5.885 -4.612 17.362 1.00 84.00 194 SER A CA 1
ATOM 1565 C C . SER A 1 194 ? -6.478 -5.544 18.418 1.00 84.00 194 SER A C 1
ATOM 1567 O O . SER A 1 194 ? -7.483 -5.239 19.053 1.00 84.00 194 SER A O 1
ATOM 1569 N N . PHE A 1 195 ? -5.817 -6.672 18.685 1.00 82.19 195 PHE A N 1
ATOM 1570 C CA . PHE A 1 195 ? -6.196 -7.591 19.766 1.00 82.19 195 PHE A CA 1
ATOM 1571 C C . PHE A 1 195 ? -6.211 -6.925 21.156 1.00 82.19 195 PHE A C 1
ATOM 1573 O O . PHE A 1 195 ? -6.815 -7.457 22.086 1.00 82.19 195 PHE A O 1
ATOM 1580 N N . GLU A 1 196 ? -5.516 -5.798 21.314 1.00 84.62 196 GLU A N 1
ATOM 1581 C CA . GLU A 1 196 ? -5.479 -4.996 22.542 1.00 84.62 196 GLU A CA 1
ATOM 1582 C C . GLU A 1 196 ? -6.799 -4.256 22.783 1.00 84.62 196 GLU A C 1
ATOM 1584 O O . GLU A 1 196 ? -7.205 -4.081 23.928 1.00 84.62 196 GLU A O 1
ATOM 1589 N N . ASP A 1 197 ? -7.517 -3.912 21.713 1.00 86.56 197 ASP A N 1
ATOM 1590 C CA . ASP A 1 197 ? -8.778 -3.175 21.774 1.00 86.56 197 ASP A CA 1
ATOM 1591 C C . ASP A 1 197 ? -9.995 -4.103 22.015 1.00 86.56 197 ASP A C 1
ATOM 1593 O O . ASP A 1 197 ? -11.123 -3.625 22.121 1.00 86.56 197 ASP A O 1
ATOM 1597 N N . GLU A 1 198 ? -9.803 -5.428 22.135 1.00 87.31 198 GLU A N 1
ATOM 1598 C CA . GLU A 1 198 ? -10.908 -6.398 22.273 1.00 87.31 198 GLU A CA 1
ATOM 1599 C C . GLU A 1 198 ? -11.777 -6.134 23.514 1.00 87.31 198 GLU A C 1
ATOM 1601 O O . GLU A 1 198 ? -12.997 -6.291 23.457 1.00 87.31 198 GLU A O 1
ATOM 1606 N N . ASP A 1 199 ? -11.168 -5.742 24.639 1.00 90.00 199 ASP A N 1
ATOM 1607 C CA . ASP A 1 199 ? -11.913 -5.399 25.860 1.00 90.00 199 ASP A CA 1
ATOM 1608 C C . ASP A 1 199 ? -12.827 -4.192 25.636 1.00 90.00 199 ASP A C 1
ATOM 1610 O O . ASP A 1 199 ? -13.988 -4.214 26.042 1.00 90.00 199 ASP A O 1
ATOM 1614 N N . ARG A 1 200 ? -12.327 -3.171 24.933 1.00 91.44 200 ARG A N 1
ATOM 1615 C CA . ARG A 1 200 ? -13.068 -1.943 24.623 1.00 91.44 200 ARG A CA 1
ATOM 1616 C C . ARG A 1 200 ? -14.277 -2.239 23.739 1.00 91.44 200 ARG A C 1
ATOM 1618 O O . ARG A 1 200 ? -15.390 -1.858 24.087 1.00 91.44 200 ARG A O 1
ATOM 1625 N N . ILE A 1 201 ? -14.076 -2.976 22.645 1.00 92.19 201 ILE A N 1
ATOM 1626 C CA . ILE A 1 201 ? -15.163 -3.353 21.726 1.00 92.19 201 ILE A CA 1
ATOM 1627 C C . ILE A 1 201 ? -16.191 -4.246 22.428 1.00 92.19 201 ILE A C 1
ATOM 1629 O O . ILE A 1 201 ? -17.394 -4.085 22.241 1.00 92.19 201 ILE A O 1
ATOM 1633 N N . ARG A 1 202 ? -15.748 -5.166 23.293 1.00 90.88 202 ARG A N 1
ATOM 1634 C CA . ARG A 1 202 ? -16.665 -6.000 24.079 1.00 90.88 202 ARG A CA 1
ATOM 1635 C C . ARG A 1 202 ? -17.510 -5.171 25.044 1.00 90.88 202 ARG A C 1
ATOM 1637 O O . ARG A 1 202 ? -18.708 -5.422 25.132 1.00 90.88 202 ARG A O 1
ATOM 1644 N N . ASN A 1 203 ? -16.908 -4.211 25.743 1.00 92.81 203 ASN A N 1
ATOM 1645 C CA . ASN A 1 203 ? -17.639 -3.315 26.638 1.00 92.81 203 ASN A CA 1
ATOM 1646 C C . ASN A 1 203 ? -18.664 -2.482 25.860 1.00 92.81 203 ASN A C 1
ATOM 1648 O O . ASN A 1 203 ? -19.814 -2.416 26.272 1.00 92.81 203 ASN A O 1
ATOM 1652 N N . MET A 1 204 ? -18.296 -1.975 24.682 1.00 92.25 204 MET A N 1
ATOM 1653 C CA . MET A 1 204 ? -19.215 -1.262 23.789 1.00 92.25 204 MET A CA 1
ATOM 1654 C C . MET A 1 204 ? -20.402 -2.133 23.343 1.00 92.25 204 MET A C 1
ATOM 1656 O O . MET A 1 204 ? -21.542 -1.680 23.345 1.00 92.25 204 MET A O 1
ATOM 1660 N N . ILE A 1 205 ? -20.164 -3.405 23.007 1.00 93.25 205 ILE A N 1
ATOM 1661 C CA . ILE A 1 205 ? -21.243 -4.346 22.669 1.00 93.25 205 ILE A CA 1
ATOM 1662 C C . ILE A 1 205 ? -22.134 -4.621 23.886 1.00 93.25 205 ILE A C 1
ATOM 1664 O O . ILE A 1 205 ? -23.350 -4.705 23.735 1.00 93.25 205 ILE A O 1
ATOM 1668 N N . ASN A 1 206 ? -21.560 -4.755 25.086 1.00 93.38 206 ASN A N 1
ATOM 1669 C CA . ASN A 1 206 ? -22.343 -4.925 26.311 1.00 93.38 206 ASN A CA 1
ATOM 1670 C C . ASN A 1 206 ? -23.238 -3.705 26.571 1.00 93.38 206 ASN A C 1
ATOM 1672 O O . ASN A 1 206 ? -24.425 -3.897 26.809 1.00 93.38 206 ASN A O 1
ATOM 1676 N N . GLU A 1 207 ? -22.716 -2.482 26.421 1.00 93.69 207 GLU A N 1
ATOM 1677 C CA . GLU A 1 207 ? -23.510 -1.245 26.506 1.00 93.69 207 GLU A CA 1
ATOM 1678 C C . GLU A 1 207 ? -24.680 -1.258 25.508 1.00 93.69 207 GLU A C 1
ATOM 1680 O O . GLU A 1 207 ? -25.816 -0.964 25.866 1.00 93.69 207 GLU A O 1
ATOM 1685 N N . MET A 1 208 ? -24.438 -1.656 24.254 1.00 94.00 208 MET A N 1
ATOM 1686 C CA . MET A 1 208 ? -25.490 -1.748 23.232 1.00 94.00 208 MET A CA 1
ATOM 1687 C C . MET A 1 208 ? -26.540 -2.821 23.548 1.00 94.00 208 MET A C 1
ATOM 1689 O O . MET A 1 208 ? -27.713 -2.655 23.216 1.00 94.00 208 MET A O 1
ATOM 1693 N N . ILE A 1 209 ? -26.143 -3.936 24.166 1.00 93.69 209 ILE A N 1
ATOM 1694 C CA . ILE A 1 209 ? -27.075 -4.987 24.596 1.00 93.69 209 ILE A CA 1
ATOM 1695 C C . ILE A 1 209 ? -27.911 -4.500 25.786 1.00 93.69 209 ILE A C 1
ATOM 1697 O O . ILE A 1 209 ? -29.118 -4.736 25.807 1.00 93.69 209 ILE A O 1
ATOM 1701 N N . GLU A 1 210 ? -27.299 -3.801 26.743 1.00 94.06 210 GLU A N 1
ATOM 1702 C CA . GLU A 1 210 ? -27.988 -3.195 27.891 1.00 94.06 210 GLU A CA 1
ATOM 1703 C C . GLU A 1 210 ? -28.993 -2.124 27.452 1.00 94.06 210 GLU A C 1
ATOM 1705 O O . GLU A 1 210 ? -30.127 -2.114 27.928 1.00 94.06 210 GLU A O 1
ATOM 1710 N N . ASN A 1 211 ? -28.628 -1.303 26.465 1.00 94.06 211 ASN A N 1
ATOM 1711 C CA . ASN A 1 211 ? -29.518 -0.320 25.845 1.00 94.06 211 ASN A CA 1
ATOM 1712 C C . ASN A 1 211 ? -30.606 -0.953 24.951 1.00 94.06 211 ASN A C 1
ATOM 1714 O O . ASN A 1 211 ? -31.465 -0.244 24.428 1.00 94.06 211 ASN A O 1
ATOM 1718 N N . GLY A 1 212 ? -30.586 -2.276 24.747 1.00 90.94 212 GLY A N 1
ATOM 1719 C CA . GLY A 1 212 ? -31.551 -2.994 23.910 1.00 90.94 212 GLY A CA 1
ATOM 1720 C C . GLY A 1 212 ? -31.361 -2.798 22.401 1.00 90.94 212 GLY A C 1
ATOM 1721 O O . GLY A 1 212 ? -32.228 -3.184 21.617 1.00 90.94 212 GLY A O 1
ATOM 1722 N N . GLU A 1 213 ? -30.235 -2.225 21.973 1.00 91.50 213 GLU A N 1
ATOM 1723 C CA . GLU A 1 213 ? -29.916 -1.984 20.564 1.00 91.50 213 GLU A CA 1
ATOM 1724 C C . GLU A 1 213 ? -29.462 -3.244 19.826 1.00 91.50 213 GLU A C 1
ATOM 1726 O O . GLU A 1 213 ? -29.664 -3.357 18.615 1.00 91.50 213 GLU A O 1
ATOM 1731 N N . LEU A 1 214 ? -28.834 -4.179 20.543 1.00 91.56 214 LEU A N 1
ATOM 1732 C CA . LEU A 1 214 ? -28.335 -5.443 20.012 1.00 91.56 214 LEU A CA 1
ATOM 1733 C C . LEU A 1 214 ? -28.963 -6.633 20.734 1.00 91.56 214 LEU A C 1
ATOM 1735 O O . LEU A 1 214 ? -29.136 -6.651 21.951 1.00 91.56 214 LEU A O 1
ATOM 1739 N N . LYS A 1 215 ? -29.258 -7.688 19.971 1.00 89.69 215 LYS A N 1
ATOM 1740 C CA . LYS A 1 215 ? -29.757 -8.949 20.528 1.00 89.69 215 LYS A CA 1
ATOM 1741 C C . LYS A 1 215 ? -28.591 -9.802 21.007 1.00 89.69 215 LYS A C 1
ATOM 1743 O O . LYS A 1 215 ? -27.724 -10.166 20.218 1.00 89.69 215 LYS A O 1
ATOM 1748 N N . LEU A 1 216 ? -28.626 -10.197 22.275 1.00 91.19 216 LEU A N 1
ATOM 1749 C CA . LEU A 1 216 ? -27.655 -11.112 22.868 1.00 91.19 216 LEU A CA 1
ATOM 1750 C C . LEU A 1 216 ? -27.608 -12.444 22.092 1.00 91.19 216 LEU A C 1
ATOM 1752 O O . LEU A 1 216 ? -28.583 -13.194 22.034 1.00 91.19 216 LEU A O 1
ATOM 1756 N N . THR A 1 217 ? -26.458 -12.756 21.493 1.00 90.12 217 THR A N 1
ATOM 1757 C CA . THR A 1 217 ? -26.241 -14.005 20.749 1.00 90.12 217 THR A CA 1
ATOM 1758 C C . THR A 1 217 ? -25.484 -15.044 21.577 1.00 90.12 217 THR A C 1
ATOM 1760 O O . THR A 1 217 ? -24.573 -14.728 22.344 1.00 90.12 217 THR A O 1
ATOM 1763 N N . LYS A 1 218 ? -25.806 -16.330 21.375 1.00 88.19 218 LYS A N 1
ATOM 1764 C CA . LYS A 1 218 ? -25.125 -17.446 22.062 1.00 88.19 218 LYS A CA 1
ATOM 1765 C C . LYS A 1 218 ? -23.618 -17.478 21.784 1.00 88.19 218 LYS A C 1
ATOM 1767 O O . LYS A 1 218 ? -22.857 -17.852 22.669 1.00 88.19 218 LYS A O 1
ATOM 1772 N N . SER A 1 219 ? -23.192 -17.086 20.581 1.00 86.19 219 SER A N 1
ATOM 1773 C CA . SER A 1 219 ? -21.777 -17.041 20.184 1.00 86.19 219 SER A CA 1
ATOM 1774 C C . SER A 1 219 ? -20.966 -16.063 21.030 1.00 86.19 219 SER A C 1
ATOM 1776 O O . SER A 1 219 ? -19.822 -16.357 21.366 1.00 86.19 219 SER A O 1
ATOM 1778 N N . PHE A 1 220 ? -21.569 -14.923 21.374 1.00 88.12 220 PHE A N 1
ATOM 1779 C CA . PHE A 1 220 ? -20.940 -13.882 22.177 1.00 88.12 220 PHE A CA 1
ATOM 1780 C C . PHE A 1 220 ? -20.884 -14.272 23.661 1.00 88.12 220 PHE A C 1
ATOM 1782 O O . PHE A 1 220 ? -19.839 -14.154 24.296 1.00 88.12 220 PHE A O 1
ATOM 1789 N N . VAL A 1 221 ? -21.987 -14.810 24.195 1.00 86.56 221 VAL A N 1
ATOM 1790 C CA . VAL A 1 221 ? -22.098 -15.215 25.610 1.00 86.56 221 VAL A CA 1
ATOM 1791 C C . VAL A 1 221 ? -21.213 -16.413 25.933 1.00 86.56 221 VAL A C 1
ATOM 1793 O O . VAL A 1 221 ? -20.476 -16.402 26.914 1.00 86.56 221 VAL A O 1
ATOM 1796 N N . ASN A 1 222 ? -21.260 -17.452 25.097 1.00 84.94 222 ASN A N 1
ATOM 1797 C CA . ASN A 1 222 ? -20.546 -18.704 25.347 1.00 84.94 222 ASN A CA 1
ATOM 1798 C C . ASN A 1 222 ? -19.087 -18.652 24.880 1.00 84.94 222 ASN A C 1
ATOM 1800 O O . ASN A 1 222 ? -18.438 -19.694 24.732 1.00 84.94 222 ASN A O 1
ATOM 1804 N N . GLU A 1 223 ? -18.552 -17.463 24.605 1.00 80.75 223 GLU A N 1
ATOM 1805 C CA . GLU A 1 223 ? -17.164 -17.354 24.212 1.00 80.75 223 GLU A CA 1
ATOM 1806 C C . GLU A 1 223 ? -16.240 -17.711 25.381 1.00 80.75 223 GLU A C 1
ATOM 1808 O O . GLU A 1 223 ? -16.110 -16.986 26.366 1.00 80.75 223 GLU A O 1
ATOM 1813 N N . SER A 1 224 ? -15.541 -18.840 25.245 1.00 82.62 224 SER A N 1
ATOM 1814 C CA . SER A 1 224 ? -14.604 -19.277 26.274 1.00 82.62 224 SER A CA 1
ATOM 1815 C C . SER A 1 224 ? -13.450 -18.284 26.451 1.00 82.62 224 SER A C 1
ATOM 1817 O O . SER A 1 224 ? -12.815 -17.836 25.489 1.00 82.62 224 SER A O 1
ATOM 1819 N N . ARG A 1 225 ? -13.072 -18.048 27.715 1.00 83.44 225 ARG A N 1
ATOM 1820 C CA . ARG A 1 225 ? -11.833 -17.335 28.078 1.00 83.44 225 ARG A CA 1
ATOM 1821 C C . ARG A 1 225 ? -10.603 -17.934 27.379 1.00 83.44 225 ARG A C 1
ATOM 1823 O O . ARG A 1 225 ? -9.663 -17.214 27.055 1.00 83.44 225 ARG A O 1
ATOM 1830 N N . GLN A 1 226 ? -10.627 -19.241 27.099 1.00 84.75 226 GLN A N 1
ATOM 1831 C CA . GLN A 1 226 ? -9.582 -19.943 26.352 1.00 84.75 226 GLN A CA 1
ATOM 1832 C C . GLN A 1 226 ? -9.487 -19.491 24.887 1.00 84.75 226 GLN A C 1
ATOM 1834 O O . GLN A 1 226 ? -8.381 -19.227 24.417 1.00 84.75 226 GLN A O 1
ATOM 1839 N N . LYS A 1 227 ? -10.611 -19.356 24.162 1.00 85.75 227 LYS A N 1
ATOM 1840 C CA . LYS A 1 227 ? -10.626 -18.857 22.770 1.00 85.75 227 LYS A CA 1
ATOM 1841 C C . LYS A 1 227 ? -10.059 -17.438 22.700 1.00 85.75 227 LYS A C 1
ATOM 1843 O O . LYS A 1 227 ? -9.267 -17.131 21.808 1.00 85.75 227 LYS A O 1
ATOM 1848 N N . ARG A 1 228 ? -10.398 -16.608 23.686 1.00 85.19 228 ARG A N 1
ATOM 1849 C CA .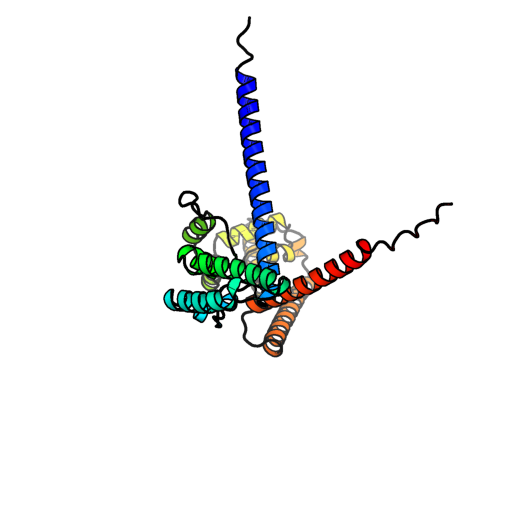 ARG A 1 228 ? -9.868 -15.251 23.837 1.00 85.19 228 ARG A CA 1
ATOM 1850 C C . ARG A 1 228 ? -8.358 -15.229 24.085 1.00 85.19 228 ARG A C 1
ATOM 1852 O O . ARG A 1 228 ? -7.608 -14.622 23.324 1.00 85.19 228 ARG A O 1
ATOM 1859 N N . ALA A 1 229 ? -7.888 -15.982 25.079 1.00 86.12 229 ALA A N 1
ATOM 1860 C CA . ALA A 1 229 ? -6.460 -16.109 25.366 1.00 86.12 229 ALA A CA 1
ATOM 1861 C C . ALA A 1 229 ? -5.671 -16.671 24.167 1.00 86.12 229 ALA A C 1
ATOM 1863 O O . ALA A 1 229 ? -4.541 -16.255 23.913 1.00 86.12 229 ALA A O 1
ATOM 1864 N N . LYS A 1 230 ? -6.272 -17.584 23.391 1.00 89.25 230 LYS A N 1
ATOM 1865 C CA . LYS A 1 230 ? -5.678 -18.132 22.165 1.00 89.25 230 LYS A CA 1
ATOM 1866 C C . LYS A 1 230 ? -5.493 -17.059 21.087 1.00 89.25 230 LYS A C 1
ATOM 1868 O O . LYS A 1 230 ? -4.424 -17.028 20.486 1.00 89.25 230 LYS A O 1
ATOM 1873 N N . ARG A 1 231 ? -6.475 -16.171 20.878 1.00 87.00 231 ARG A N 1
ATOM 1874 C CA . ARG A 1 231 ? -6.367 -15.033 19.941 1.00 87.00 231 ARG A CA 1
ATOM 1875 C C . ARG A 1 231 ? -5.270 -14.061 20.364 1.00 87.00 231 ARG A C 1
ATOM 1877 O O . ARG A 1 231 ? -4.376 -13.773 19.574 1.00 87.00 231 ARG A O 1
ATOM 1884 N N . GLN A 1 232 ? -5.250 -13.676 21.640 1.00 86.38 232 GLN A N 1
ATOM 1885 C CA . GLN A 1 232 ? -4.201 -12.807 22.178 1.00 86.38 232 GLN A CA 1
ATOM 1886 C C . GLN A 1 232 ? -2.802 -13.435 22.038 1.00 86.38 232 GLN A C 1
ATOM 1888 O O . GLN A 1 232 ? -1.838 -12.759 21.680 1.00 86.38 232 GLN A O 1
ATOM 1893 N N . LYS A 1 233 ? -2.669 -14.742 22.298 1.00 89.88 233 LYS A N 1
ATOM 1894 C CA . LYS A 1 233 ? -1.397 -15.463 22.153 1.00 89.88 233 LYS A CA 1
ATOM 1895 C C . LYS A 1 233 ? -0.958 -15.573 20.691 1.00 89.88 233 LYS A C 1
ATOM 1897 O O . LYS A 1 233 ? 0.235 -15.448 20.429 1.00 89.88 233 LYS A O 1
ATOM 1902 N N . ALA A 1 234 ? -1.889 -15.807 19.765 1.00 88.75 234 ALA A N 1
ATOM 1903 C CA . ALA A 1 234 ? -1.605 -15.863 18.332 1.00 88.75 234 ALA A CA 1
ATOM 1904 C C . ALA A 1 234 ? -1.100 -14.508 17.818 1.00 88.75 234 ALA A C 1
ATOM 1906 O O . ALA A 1 234 ? -0.019 -14.460 17.240 1.00 88.75 234 ALA A O 1
ATOM 1907 N N . ALA A 1 235 ? -1.789 -13.414 18.151 1.00 86.94 235 ALA A N 1
ATOM 1908 C CA . ALA A 1 235 ? -1.384 -12.071 17.744 1.00 86.94 235 ALA A CA 1
ATOM 1909 C C . ALA A 1 235 ? -0.026 -11.658 18.344 1.00 86.94 235 ALA A C 1
ATOM 1911 O O . ALA A 1 235 ? 0.850 -11.164 17.641 1.00 86.94 235 ALA A O 1
ATOM 1912 N N . LYS A 1 236 ? 0.220 -11.954 19.630 1.00 89.94 236 LYS A N 1
ATOM 1913 C CA . LYS A 1 236 ? 1.539 -11.730 20.256 1.00 89.94 236 LYS A CA 1
ATOM 1914 C C . LYS A 1 236 ? 2.651 -12.560 19.610 1.00 89.94 236 LYS A C 1
ATOM 1916 O O . LYS A 1 236 ? 3.803 -12.134 19.612 1.00 89.94 236 LYS A O 1
ATOM 1921 N N . LYS A 1 237 ? 2.342 -13.762 19.116 1.00 92.06 237 LYS A N 1
ATOM 1922 C CA . LYS A 1 237 ? 3.306 -14.607 18.403 1.00 92.06 237 LYS A CA 1
ATOM 1923 C C . LYS A 1 237 ? 3.609 -14.025 17.021 1.00 92.06 237 LYS A C 1
ATOM 1925 O O . LYS A 1 237 ? 4.780 -13.868 16.701 1.00 92.06 237 LYS A O 1
ATOM 1930 N N . GLU A 1 238 ? 2.583 -13.635 16.274 1.00 88.81 238 GLU A N 1
ATOM 1931 C CA . GLU A 1 238 ? 2.714 -12.990 14.964 1.00 88.81 238 GLU A CA 1
ATOM 1932 C C . GLU A 1 238 ? 3.505 -11.677 15.050 1.00 88.81 238 GLU A C 1
ATOM 1934 O O . GLU A 1 238 ? 4.455 -11.483 14.299 1.00 88.81 238 GLU A O 1
ATOM 1939 N N . ALA A 1 239 ? 3.221 -10.825 16.041 1.00 88.00 239 ALA A N 1
ATOM 1940 C CA . ALA A 1 239 ? 3.969 -9.587 16.268 1.00 88.00 239 ALA A CA 1
ATOM 1941 C C . ALA A 1 239 ? 5.458 -9.841 16.575 1.00 88.00 239 ALA A C 1
ATOM 1943 O O . ALA A 1 239 ? 6.333 -9.111 16.107 1.00 88.00 239 ALA A O 1
ATOM 1944 N N . LYS A 1 240 ? 5.770 -10.902 17.333 1.00 92.56 240 LYS A N 1
ATOM 1945 C CA . LYS A 1 240 ? 7.158 -11.314 17.599 1.00 92.56 240 LYS A CA 1
ATOM 1946 C C . LYS A 1 240 ? 7.848 -11.845 16.346 1.00 92.56 240 LYS A C 1
ATOM 1948 O O . LYS A 1 240 ? 9.019 -11.539 16.137 1.00 92.56 240 LYS A O 1
ATOM 1953 N N . GLU A 1 241 ? 7.148 -12.630 15.533 1.00 92.00 241 GLU A N 1
ATOM 1954 C CA . GLU A 1 241 ? 7.659 -13.130 14.254 1.00 92.00 241 GLU A CA 1
ATOM 1955 C C . GLU A 1 241 ? 7.920 -11.972 13.285 1.00 92.00 241 GLU A C 1
ATOM 1957 O O . GLU A 1 241 ? 9.011 -11.894 12.727 1.00 92.00 241 GLU A O 1
ATOM 1962 N N . ALA A 1 242 ? 6.999 -11.012 13.177 1.00 85.31 242 ALA A N 1
ATOM 1963 C CA . ALA A 1 242 ? 7.171 -9.800 12.380 1.00 85.31 242 ALA A CA 1
ATOM 1964 C C . ALA A 1 242 ? 8.369 -8.958 12.853 1.00 85.31 242 ALA A C 1
ATOM 1966 O O . ALA A 1 242 ? 9.196 -8.555 12.037 1.00 85.31 242 ALA A O 1
ATOM 1967 N N . ALA A 1 243 ? 8.521 -8.747 14.166 1.00 88.19 243 ALA A N 1
ATOM 1968 C CA . ALA A 1 243 ? 9.659 -8.018 14.727 1.00 88.19 243 ALA A CA 1
ATOM 1969 C C . ALA A 1 243 ? 10.994 -8.751 14.511 1.00 88.19 243 ALA A C 1
ATOM 1971 O O . ALA A 1 243 ? 12.014 -8.117 14.245 1.00 88.19 243 ALA A O 1
ATOM 1972 N N . LYS A 1 244 ? 11.004 -10.087 14.600 1.00 90.56 244 LYS A N 1
ATOM 1973 C CA . LYS A 1 244 ? 12.192 -10.895 14.303 1.00 90.56 244 LYS A CA 1
ATOM 1974 C C . LYS A 1 244 ? 12.558 -10.809 12.823 1.00 90.56 244 LYS A C 1
ATOM 1976 O O . LYS A 1 244 ? 13.719 -10.587 12.509 1.00 90.56 244 LYS A O 1
ATOM 1981 N N . MET A 1 245 ? 11.579 -10.932 11.929 1.00 83.19 245 MET A N 1
ATOM 1982 C CA . MET A 1 245 ? 11.788 -10.776 10.490 1.00 83.19 245 MET A CA 1
ATOM 1983 C C . MET A 1 245 ? 12.311 -9.381 10.150 1.00 83.19 245 MET A C 1
ATOM 1985 O O . MET A 1 245 ? 13.208 -9.267 9.323 1.00 83.19 245 MET A O 1
ATOM 1989 N N . LEU A 1 246 ? 11.804 -8.334 10.809 1.00 79.75 246 LEU A N 1
ATOM 1990 C CA . LEU A 1 246 ? 12.304 -6.973 10.628 1.00 79.75 246 LEU A CA 1
ATOM 1991 C C . LEU A 1 246 ? 13.785 -6.868 11.016 1.00 79.75 246 LEU A C 1
ATOM 1993 O O . LEU A 1 246 ? 14.577 -6.391 10.212 1.00 79.75 246 LEU A O 1
ATOM 1997 N N . LYS A 1 247 ? 14.170 -7.404 12.181 1.00 83.75 247 LYS A N 1
ATOM 1998 C CA . LYS A 1 247 ? 15.576 -7.455 12.614 1.00 83.75 247 LYS A CA 1
ATOM 1999 C C . LYS A 1 247 ? 16.455 -8.259 11.661 1.00 83.75 247 LYS A C 1
ATOM 2001 O O . LYS A 1 247 ? 17.522 -7.797 11.289 1.00 83.75 247 LYS A O 1
ATOM 2006 N N . GLU A 1 248 ? 16.004 -9.432 11.218 1.00 81.69 248 GLU A N 1
ATOM 2007 C CA . GLU A 1 248 ? 16.762 -10.245 10.260 1.00 81.69 248 GLU A CA 1
ATOM 2008 C C . GLU A 1 248 ? 16.949 -9.534 8.912 1.0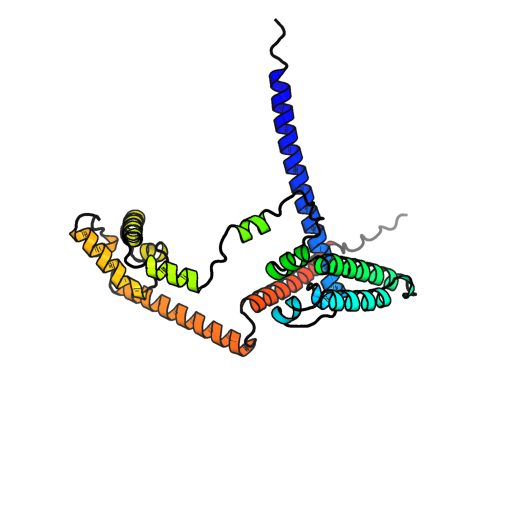0 81.69 248 GLU A C 1
ATOM 2010 O O . GLU A 1 248 ? 17.992 -9.691 8.281 1.00 81.69 248 GLU A O 1
ATOM 2015 N N . ILE A 1 249 ? 15.953 -8.768 8.457 1.00 74.50 249 ILE A N 1
ATOM 2016 C CA . ILE A 1 249 ? 16.055 -7.946 7.245 1.00 74.50 249 ILE A CA 1
ATOM 2017 C C . ILE A 1 249 ? 17.060 -6.805 7.462 1.00 74.50 249 ILE A C 1
ATOM 2019 O O . ILE A 1 249 ? 17.920 -6.586 6.611 1.00 74.50 249 ILE A O 1
ATOM 2023 N N . GLU A 1 250 ? 16.991 -6.118 8.605 1.00 72.69 250 GLU A N 1
ATOM 2024 C CA . GLU A 1 250 ? 17.929 -5.050 8.973 1.00 72.69 250 GLU A CA 1
ATOM 2025 C C . GLU A 1 250 ? 19.379 -5.560 9.072 1.00 72.69 250 GLU A C 1
ATOM 2027 O O . GLU A 1 250 ? 20.289 -4.912 8.553 1.00 72.69 250 GLU A O 1
ATOM 2032 N N . GLU A 1 251 ? 19.591 -6.735 9.676 1.00 74.94 251 GLU A N 1
ATOM 2033 C CA . GLU A 1 251 ? 20.902 -7.376 9.854 1.00 74.94 251 GLU A CA 1
ATOM 2034 C C . GLU A 1 251 ? 21.491 -7.914 8.541 1.00 74.94 251 GLU A C 1
ATOM 2036 O O . GLU A 1 251 ? 22.682 -7.735 8.284 1.00 74.94 251 GLU A O 1
ATOM 2041 N N . LYS A 1 252 ? 20.685 -8.581 7.700 1.00 66.81 252 LYS A N 1
ATOM 2042 C CA . LYS A 1 252 ? 21.166 -9.205 6.453 1.00 66.81 252 LYS A CA 1
ATOM 2043 C C . LYS A 1 252 ? 21.371 -8.201 5.318 1.00 66.81 252 LYS A C 1
ATOM 2045 O O . LYS A 1 252 ? 22.246 -8.414 4.483 1.00 66.81 252 LYS A O 1
ATOM 2050 N N . GLU A 1 253 ? 20.549 -7.153 5.233 1.00 58.97 253 GLU A N 1
ATOM 2051 C CA . GLU A 1 253 ? 20.417 -6.352 4.002 1.00 58.97 253 GLU A CA 1
ATOM 2052 C C . GLU A 1 253 ? 20.612 -4.829 4.225 1.00 58.97 253 GLU A C 1
ATOM 2054 O O . GLU A 1 253 ? 20.618 -4.053 3.260 1.00 58.97 253 GLU A O 1
ATOM 2059 N N . GLY A 1 254 ? 20.877 -4.399 5.470 1.00 56.12 254 GLY A N 1
ATOM 2060 C CA . GLY A 1 254 ? 21.143 -3.007 5.848 1.00 56.12 254 GLY A CA 1
ATOM 2061 C C . GLY A 1 254 ? 19.896 -2.114 5.828 1.00 56.12 254 GLY A C 1
ATOM 2062 O O . GLY A 1 254 ? 18.808 -2.526 5.437 1.00 56.12 254 GLY A O 1
ATOM 2063 N N . SER A 1 255 ? 20.042 -0.844 6.219 1.00 52.38 255 SER A N 1
ATOM 2064 C CA . SER A 1 255 ? 18.949 0.142 6.354 1.00 52.38 255 SER A CA 1
ATOM 2065 C C . SER A 1 255 ? 18.359 0.648 5.021 1.00 52.38 255 SER A C 1
ATOM 2067 O O . SER A 1 255 ? 17.970 1.812 4.884 1.00 52.38 255 SER A O 1
ATOM 2069 N N . LYS A 1 256 ? 18.287 -0.201 3.991 1.00 56.34 256 LYS A N 1
ATOM 2070 C CA . LYS A 1 256 ? 17.592 0.118 2.740 1.00 56.34 256 LYS A CA 1
ATOM 2071 C C . LYS A 1 256 ? 16.088 -0.075 2.941 1.00 56.34 256 LYS A C 1
ATOM 2073 O O . LYS A 1 256 ? 15.643 -1.048 3.535 1.00 56.34 256 LYS A O 1
ATOM 2078 N N . SER A 1 257 ? 15.298 0.877 2.437 1.00 65.44 257 SER A N 1
ATOM 2079 C CA . SER A 1 257 ? 13.830 0.855 2.524 1.00 65.44 257 SER A CA 1
ATOM 2080 C C . SER A 1 257 ? 13.272 -0.492 2.054 1.00 65.44 257 SER A C 1
ATOM 2082 O O . SER A 1 257 ? 13.600 -0.930 0.954 1.00 65.44 257 SER A O 1
ATOM 2084 N N . LEU A 1 258 ? 12.400 -1.112 2.856 1.00 68.06 258 LEU A N 1
ATOM 2085 C CA . LEU A 1 258 ? 11.725 -2.392 2.590 1.00 68.06 258 LEU A CA 1
ATOM 2086 C C . LEU A 1 258 ? 11.179 -2.513 1.154 1.00 68.06 258 LEU A C 1
ATOM 2088 O O . LEU A 1 258 ? 11.215 -3.582 0.549 1.00 68.06 258 LEU A O 1
ATOM 2092 N N . VAL A 1 259 ? 10.722 -1.397 0.581 1.00 67.12 259 VAL A N 1
ATOM 2093 C CA . VAL A 1 259 ? 10.248 -1.314 -0.808 1.00 67.12 259 VAL A CA 1
ATOM 2094 C C . VAL A 1 259 ? 11.356 -1.656 -1.807 1.00 67.12 259 VAL A C 1
ATOM 2096 O O . VAL A 1 259 ? 11.128 -2.431 -2.732 1.00 67.12 259 VAL A O 1
ATOM 2099 N N . ALA A 1 260 ? 12.563 -1.124 -1.605 1.00 69.44 260 ALA A N 1
ATOM 2100 C CA . ALA A 1 260 ? 13.713 -1.417 -2.456 1.00 69.44 26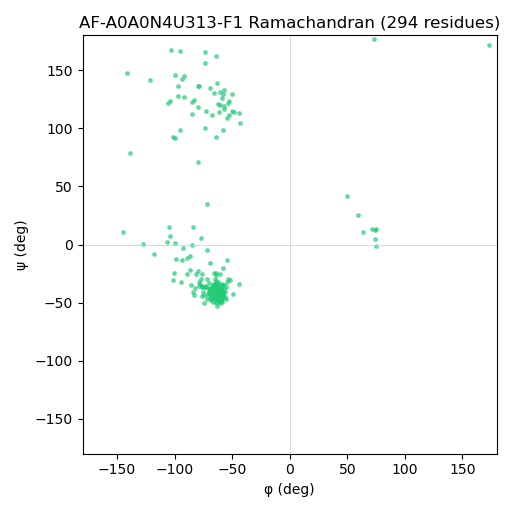0 ALA A CA 1
ATOM 2101 C C . ALA A 1 260 ? 14.095 -2.905 -2.392 1.00 69.44 260 ALA A C 1
ATOM 2103 O O . ALA A 1 260 ? 14.505 -3.472 -3.399 1.00 69.44 260 ALA A O 1
ATOM 2104 N N . LEU A 1 261 ? 13.898 -3.550 -1.238 1.00 67.12 261 LEU A N 1
ATOM 2105 C CA . LEU A 1 261 ? 14.193 -4.971 -1.030 1.00 67.12 261 LEU A CA 1
ATOM 2106 C C . LEU A 1 261 ? 13.154 -5.890 -1.692 1.00 67.12 261 LEU A C 1
ATOM 2108 O O . LEU A 1 261 ? 13.516 -6.881 -2.326 1.00 67.12 261 LEU A O 1
ATOM 2112 N N . ILE A 1 262 ? 11.860 -5.551 -1.611 1.00 77.25 262 ILE A N 1
ATOM 2113 C CA . ILE A 1 262 ? 10.798 -6.276 -2.335 1.00 77.25 262 ILE A CA 1
ATOM 2114 C C . ILE A 1 262 ? 11.042 -6.194 -3.846 1.00 77.25 262 ILE A C 1
ATOM 2116 O O . ILE A 1 262 ? 10.956 -7.212 -4.537 1.00 77.25 262 ILE A O 1
ATOM 2120 N N . GLN A 1 263 ? 11.399 -5.007 -4.343 1.00 77.38 263 GLN A N 1
ATOM 2121 C CA . GLN A 1 263 ? 11.746 -4.801 -5.748 1.00 77.38 263 GLN A CA 1
ATOM 2122 C C . GLN A 1 263 ? 12.973 -5.624 -6.160 1.00 77.38 263 GLN A C 1
ATOM 2124 O O . GLN A 1 263 ? 12.956 -6.245 -7.222 1.00 77.38 263 GLN A O 1
ATOM 2129 N N . ASP A 1 264 ? 14.014 -5.687 -5.327 1.00 77.94 264 ASP A N 1
ATOM 2130 C CA . ASP A 1 264 ? 15.212 -6.480 -5.618 1.00 77.94 264 ASP A CA 1
ATOM 2131 C C . ASP A 1 264 ? 14.914 -7.990 -5.675 1.00 77.94 264 ASP A C 1
ATOM 2133 O O . ASP A 1 264 ? 15.289 -8.678 -6.626 1.00 77.94 264 ASP A O 1
ATOM 2137 N N . ARG A 1 265 ? 14.116 -8.517 -4.735 1.00 78.25 265 ARG A N 1
ATOM 2138 C CA . ARG A 1 265 ? 13.679 -9.926 -4.778 1.00 78.25 265 ARG A CA 1
ATOM 2139 C C . ARG A 1 265 ? 12.805 -10.237 -5.986 1.00 78.25 265 ARG A C 1
ATOM 2141 O O . ARG A 1 265 ? 12.953 -11.309 -6.570 1.00 78.25 265 ARG A O 1
ATOM 2148 N N . GLN A 1 266 ? 11.901 -9.335 -6.369 1.00 79.38 266 GLN A N 1
ATOM 2149 C CA . GLN A 1 266 ? 11.102 -9.494 -7.588 1.00 79.38 266 GLN A CA 1
ATOM 2150 C C . GLN A 1 266 ? 11.994 -9.536 -8.835 1.00 79.38 266 GLN A C 1
ATOM 2152 O O . GLN A 1 266 ? 11.805 -10.411 -9.679 1.00 79.38 266 GLN A O 1
ATOM 2157 N N . LYS A 1 267 ? 13.026 -8.683 -8.911 1.00 77.06 267 LYS A N 1
ATOM 2158 C CA . LYS A 1 267 ? 14.024 -8.711 -9.994 1.00 77.06 267 LYS A CA 1
ATOM 2159 C C . LYS A 1 267 ? 14.794 -10.031 -10.042 1.00 77.06 267 LYS A C 1
ATOM 2161 O O . LYS A 1 267 ? 14.976 -10.587 -11.125 1.00 77.06 267 LYS A O 1
ATOM 2166 N N . ASN A 1 268 ? 15.205 -10.550 -8.886 1.00 80.12 268 ASN A N 1
ATOM 2167 C CA . ASN A 1 268 ? 15.909 -11.830 -8.785 1.00 80.12 268 ASN A CA 1
ATOM 2168 C C . ASN A 1 268 ? 15.008 -13.019 -9.164 1.00 80.12 268 ASN A C 1
ATOM 2170 O O . ASN A 1 268 ? 15.465 -13.935 -9.847 1.00 80.12 268 ASN A O 1
ATOM 2174 N N . LYS A 1 269 ? 13.714 -12.983 -8.809 1.00 79.12 269 LYS A N 1
ATOM 2175 C CA . LYS A 1 269 ? 12.721 -13.969 -9.270 1.00 79.12 269 LYS A CA 1
ATOM 2176 C C . LYS A 1 269 ? 12.481 -13.904 -10.779 1.00 79.12 269 LYS A C 1
ATOM 2178 O O . LYS A 1 269 ? 12.435 -14.961 -11.397 1.00 79.12 269 LYS A O 1
ATOM 2183 N N . MET A 1 270 ? 12.379 -12.710 -11.375 1.00 73.50 270 MET A N 1
ATOM 2184 C CA . MET A 1 270 ? 12.279 -12.568 -12.838 1.00 73.50 270 MET A CA 1
ATOM 2185 C C . MET A 1 270 ? 13.504 -13.153 -13.540 1.00 73.50 270 MET A C 1
ATOM 2187 O O . MET A 1 270 ? 13.340 -13.948 -14.449 1.00 73.50 270 MET A O 1
ATOM 2191 N N . ASN A 1 271 ? 14.718 -12.871 -13.054 1.00 76.94 271 ASN A N 1
ATOM 2192 C CA . ASN A 1 271 ? 15.938 -13.477 -13.603 1.00 76.94 271 ASN A CA 1
ATOM 2193 C C . ASN A 1 271 ? 15.919 -15.012 -13.565 1.00 76.94 271 ASN A C 1
ATOM 2195 O O . ASN A 1 271 ? 16.413 -15.661 -14.484 1.00 76.94 271 ASN A O 1
ATOM 2199 N N . GLY A 1 272 ? 15.397 -15.600 -12.485 1.00 79.31 272 GLY A N 1
ATOM 2200 C CA . GLY A 1 272 ? 15.241 -17.052 -12.380 1.00 79.31 272 GLY A CA 1
ATOM 2201 C C . GLY A 1 272 ? 14.174 -17.600 -13.329 1.00 79.31 272 GLY A C 1
ATOM 2202 O O . GLY A 1 272 ? 14.362 -18.668 -13.902 1.00 79.31 272 GLY A O 1
ATOM 2203 N N . TYR A 1 273 ? 13.080 -16.861 -13.519 1.00 79.62 273 TYR A N 1
ATOM 2204 C CA . TYR A 1 273 ? 12.011 -17.223 -14.446 1.00 79.62 273 TYR A CA 1
ATOM 2205 C C . TYR A 1 273 ? 12.454 -17.132 -15.909 1.00 79.62 273 TYR A C 1
ATOM 2207 O O . TYR A 1 273 ? 12.150 -18.042 -16.673 1.00 79.62 273 TYR A O 1
ATOM 2215 N N . ASP A 1 274 ? 13.214 -16.098 -16.278 1.00 81.19 274 ASP A N 1
ATOM 2216 C CA . ASP A 1 274 ? 13.789 -15.954 -17.619 1.00 81.19 274 ASP A CA 1
ATOM 2217 C C . ASP A 1 274 ? 14.700 -17.145 -17.928 1.00 81.19 274 ASP A C 1
ATOM 2219 O O . ASP A 1 274 ? 14.493 -17.831 -18.921 1.00 81.19 274 ASP A O 1
ATOM 2223 N N . LYS A 1 275 ? 15.608 -17.499 -17.006 1.00 86.88 275 LYS A N 1
ATOM 2224 C CA . LYS A 1 275 ? 16.458 -18.695 -17.148 1.00 86.88 275 LYS A CA 1
ATOM 2225 C C . LYS A 1 275 ? 15.654 -19.989 -17.267 1.00 86.88 275 LYS A C 1
ATOM 2227 O O . LYS A 1 275 ? 15.974 -20.831 -18.096 1.00 86.88 275 LYS A O 1
ATOM 2232 N N . PHE A 1 276 ? 14.604 -20.153 -16.463 1.00 87.00 276 PHE A N 1
ATOM 2233 C CA . PHE A 1 276 ? 13.712 -21.310 -16.560 1.00 87.00 276 PHE A CA 1
ATOM 2234 C C . PHE A 1 276 ? 12.991 -21.363 -17.916 1.00 87.00 276 PHE A C 1
ATOM 2236 O O . PHE A 1 276 ? 12.879 -22.431 -18.516 1.00 87.00 276 PHE A O 1
ATOM 2243 N N . CYS A 1 277 ? 12.531 -20.220 -18.431 1.00 86.38 277 CYS A N 1
ATOM 2244 C CA . CYS A 1 277 ? 11.920 -20.127 -19.754 1.00 86.38 277 CYS A CA 1
ATOM 2245 C C . CYS A 1 277 ? 12.928 -20.411 -20.871 1.00 86.38 277 CYS A C 1
ATOM 2247 O O . CYS A 1 277 ? 12.577 -21.117 -21.812 1.00 86.38 277 CYS A O 1
ATOM 2249 N N . ASP A 1 278 ? 14.169 -19.943 -20.747 1.00 88.12 278 ASP A N 1
ATOM 2250 C CA . ASP A 1 278 ? 15.257 -20.239 -21.682 1.00 88.12 278 ASP A CA 1
ATOM 2251 C C . ASP A 1 278 ? 15.595 -21.739 -21.690 1.00 88.12 278 ASP A C 1
ATOM 2253 O O . ASP A 1 278 ? 15.764 -22.337 -22.752 1.00 88.12 278 ASP A O 1
ATOM 2257 N N . GLU A 1 279 ? 15.624 -22.386 -20.521 1.00 89.19 279 GLU A N 1
ATOM 2258 C CA . GLU A 1 279 ? 15.810 -23.838 -20.392 1.00 89.19 279 GLU A CA 1
ATOM 2259 C C . GLU A 1 279 ? 14.650 -24.625 -21.019 1.00 89.19 279 GLU A C 1
ATOM 2261 O O . GLU A 1 279 ? 14.869 -25.616 -21.726 1.00 89.19 279 GLU A O 1
ATOM 2266 N N . LEU A 1 280 ? 13.407 -24.179 -20.809 1.00 87.81 280 LEU A N 1
ATOM 2267 C CA . LEU A 1 280 ? 12.237 -24.758 -21.469 1.00 87.81 280 LEU A CA 1
ATOM 2268 C C . LEU A 1 280 ? 12.299 -24.560 -22.987 1.00 87.81 280 LEU A C 1
ATOM 2270 O O . LEU A 1 280 ? 12.063 -25.511 -23.736 1.00 87.81 280 LEU A O 1
ATOM 2274 N N . ALA A 1 281 ? 12.651 -23.361 -23.449 1.00 84.81 281 ALA A N 1
ATOM 2275 C CA . ALA A 1 281 ? 12.810 -23.057 -24.863 1.00 84.81 281 ALA A CA 1
ATOM 2276 C C . ALA A 1 281 ? 13.886 -23.954 -25.485 1.00 84.81 281 ALA A C 1
ATOM 2278 O O . ALA A 1 281 ? 13.629 -24.597 -26.498 1.00 84.81 281 ALA A O 1
ATOM 2279 N N . ALA A 1 282 ? 15.045 -24.109 -24.844 1.00 86.94 282 ALA A N 1
ATOM 2280 C CA . ALA A 1 282 ? 16.098 -25.009 -25.306 1.00 86.94 282 ALA A CA 1
ATOM 2281 C C . ALA A 1 282 ? 15.623 -26.471 -25.388 1.00 86.94 282 ALA A C 1
ATOM 2283 O O . ALA A 1 282 ? 15.917 -27.161 -26.366 1.00 86.94 282 ALA A O 1
ATOM 2284 N N . LYS A 1 283 ? 14.849 -26.938 -24.399 1.00 82.56 283 LYS A N 1
ATOM 2285 C CA . LYS A 1 283 ? 14.326 -28.311 -24.348 1.00 82.56 283 LYS A CA 1
ATOM 2286 C C . LYS A 1 283 ? 13.326 -28.623 -25.467 1.00 82.56 283 LYS A C 1
ATOM 2288 O O . LYS A 1 283 ? 13.324 -29.746 -25.967 1.00 82.56 283 LYS A O 1
ATOM 2293 N N . TYR A 1 284 ? 12.478 -27.669 -25.853 1.00 86.19 284 TYR A N 1
ATOM 2294 C CA . TYR A 1 284 ? 11.420 -27.895 -26.851 1.00 86.19 284 TYR A CA 1
ATOM 2295 C C . TYR A 1 284 ? 11.752 -27.380 -28.261 1.00 86.19 284 TYR A C 1
ATOM 2297 O O . TYR A 1 284 ? 11.214 -27.912 -29.235 1.00 86.19 284 TYR A O 1
ATOM 2305 N N . CYS A 1 285 ? 12.643 -26.396 -28.404 1.00 76.56 285 CYS A N 1
ATOM 2306 C CA . CYS A 1 285 ? 13.100 -25.909 -29.709 1.00 76.56 285 CYS A CA 1
ATOM 2307 C C . CYS A 1 285 ? 14.151 -26.836 -30.334 1.00 76.56 285 CYS A C 1
ATOM 2309 O O . CYS A 1 285 ? 14.148 -27.015 -31.553 1.00 76.56 285 CYS A O 1
ATOM 2311 N N . ASN A 1 286 ? 14.988 -27.505 -29.530 1.00 59.75 286 ASN A N 1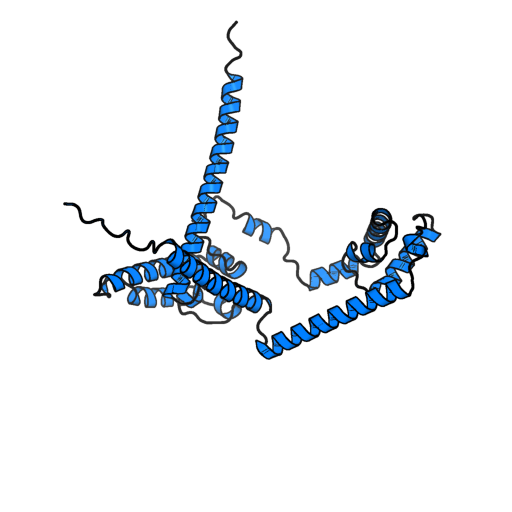
ATOM 2312 C CA . ASN A 1 286 ? 15.906 -28.529 -30.030 1.00 59.75 286 ASN A CA 1
ATOM 2313 C C . ASN A 1 286 ? 15.172 -29.857 -30.253 1.00 59.75 286 ASN A C 1
ATOM 2315 O O . ASN A 1 286 ? 15.373 -30.838 -29.538 1.00 59.75 286 ASN A O 1
ATOM 2319 N N . LYS A 1 287 ? 14.323 -29.916 -31.285 1.00 51.81 287 LYS A N 1
ATOM 2320 C CA . LYS A 1 287 ? 13.901 -31.207 -31.837 1.00 51.81 287 LYS A CA 1
ATOM 2321 C C . LYS A 1 287 ? 15.158 -31.909 -32.373 1.00 51.81 287 LYS A C 1
ATOM 2323 O O . LYS A 1 287 ? 15.815 -31.339 -33.248 1.00 51.81 287 LYS A O 1
ATOM 2328 N N . PRO A 1 288 ? 15.522 -33.113 -31.889 1.00 50.31 288 PRO A N 1
ATOM 2329 C CA . PRO A 1 288 ? 16.660 -33.838 -32.435 1.00 50.31 288 PRO A CA 1
ATOM 2330 C C . PRO A 1 288 ? 16.408 -34.066 -33.922 1.00 50.31 288 PRO A C 1
ATOM 2332 O O . PRO A 1 288 ? 15.344 -34.558 -34.305 1.00 50.31 288 PRO A O 1
ATOM 2335 N N . ALA A 1 289 ? 17.375 -33.649 -34.743 1.00 50.78 289 ALA A N 1
ATOM 2336 C CA . ALA A 1 289 ? 17.319 -33.733 -36.192 1.00 50.78 289 ALA A CA 1
ATOM 2337 C C . ALA A 1 289 ? 16.793 -35.109 -36.607 1.00 50.78 289 ALA A C 1
ATOM 2339 O O . ALA A 1 289 ? 17.433 -36.138 -36.374 1.00 50.78 289 ALA A O 1
ATOM 2340 N N . SER A 1 290 ? 15.597 -35.122 -37.198 1.00 46.22 290 SER A N 1
ATOM 2341 C CA . SER A 1 290 ? 15.007 -36.311 -37.786 1.00 46.22 290 SER A CA 1
ATOM 2342 C C . SER A 1 290 ? 16.027 -36.900 -38.752 1.00 46.22 290 SER A C 1
ATOM 2344 O O . SER A 1 290 ? 16.362 -36.291 -39.770 1.00 46.22 290 SER A O 1
ATOM 2346 N N . ARG A 1 291 ? 16.550 -38.066 -38.373 1.00 42.75 291 ARG A N 1
ATOM 2347 C CA . ARG A 1 291 ? 17.470 -38.916 -39.125 1.00 42.75 291 ARG A CA 1
ATOM 2348 C C . ARG A 1 291 ? 16.984 -38.964 -40.579 1.00 42.75 291 ARG A C 1
ATOM 2350 O O . ARG A 1 291 ? 15.972 -39.603 -40.861 1.00 42.75 291 ARG A O 1
ATOM 2357 N N . LYS A 1 292 ? 17.652 -38.241 -41.490 1.00 44.06 292 LYS A N 1
ATOM 2358 C CA . LYS A 1 292 ? 17.369 -38.307 -42.931 1.00 44.06 292 LYS A CA 1
ATOM 2359 C C . LYS A 1 292 ? 17.476 -39.778 -43.338 1.00 44.06 292 LYS A C 1
ATOM 2361 O O . LYS A 1 292 ? 18.568 -40.346 -43.318 1.00 44.06 292 LYS A O 1
ATOM 2366 N N . ARG A 1 293 ? 16.339 -40.409 -43.650 1.00 42.41 293 ARG A N 1
ATOM 2367 C CA . ARG A 1 293 ? 16.302 -41.707 -44.332 1.00 42.41 293 ARG A CA 1
ATOM 2368 C C . ARG A 1 293 ? 17.075 -41.527 -45.636 1.00 42.41 293 ARG A C 1
ATOM 2370 O O . ARG A 1 293 ? 16.707 -40.674 -46.440 1.00 42.41 293 ARG A O 1
ATOM 2377 N N . LYS A 1 294 ? 18.161 -42.289 -45.804 1.00 44.41 294 LYS A N 1
ATOM 2378 C CA . LYS A 1 294 ? 18.848 -42.440 -47.091 1.00 44.41 294 LYS A CA 1
ATOM 2379 C C . LYS A 1 294 ? 17.799 -42.844 -48.127 1.00 44.41 294 LYS A C 1
ATOM 2381 O O . LYS A 1 294 ? 17.071 -43.811 -47.907 1.00 44.41 294 LYS A O 1
ATOM 2386 N N . ALA A 1 295 ? 17.689 -42.055 -49.186 1.00 43.06 295 ALA A N 1
ATOM 2387 C CA . ALA A 1 295 ? 16.882 -42.375 -50.346 1.00 43.06 295 ALA A CA 1
ATOM 2388 C C . ALA A 1 295 ? 17.801 -42.988 -51.406 1.00 43.06 295 ALA A C 1
ATOM 2390 O O . ALA A 1 295 ? 18.803 -42.363 -51.746 1.00 43.06 295 ALA A O 1
ATOM 2391 N N . SER A 1 296 ? 17.370 -44.160 -51.886 1.00 42.28 296 SER A N 1
ATOM 2392 C CA . SER A 1 296 ? 17.888 -45.003 -52.979 1.00 42.28 296 SER A CA 1
ATOM 2393 C C . SER A 1 296 ? 19.284 -45.591 -52.802 1.00 42.28 296 SER A C 1
ATOM 2395 O O . SER A 1 296 ? 20.280 -44.842 -52.853 1.00 42.28 296 SER A O 1
#

Secondary structure (DSSP, 8-state):
---SSHHHHHHHHHHHHHHHHHHHHHHHHHHHHHHHHHHHHHHHHHHS---HHHHTT----HHHHHH--HHHHHHHHHHHHHHH-GGG--SHHHHHHHHHHHHHHHHHHHHHHSHHHHHHHHHH-----S---TTS--HHHHHHHHS----HHHHHHHHHHHTTSHHHHHHHHHHHHHHTT-HHHHHHHSTT--GGGHHHHHHHHHHHHHTTSSPPPHHHHT--HHHHHHHHHHHHHHHHHHHHHHHHHHHHH-S--HHHHHHHHHHHHHHHHHHHHHHHHHHHH-------PPP-

Foldseek 3Di:
DDDPPPVVVVVVVVVVVVVVVVVVVVVVVVVQVVVQVVLQVLCCVLQVDSQLCVLLVNDDDLVSSVPDDLVNSVVSLVVVCVVLPLVVDDDPVSSVNSVSSNVSSVLSNVQCNDPVSVVCCSVPVGRRPPDPPVPDDPVVVVVPVVDDDCDPVNLVVVLVQCPPDPVQLVLLQVQCVVVVQQLVRSQVRGPPHDLVCSVVSLVSVVVCVVVVNDDDGPNNVVDDPVNSVVRVVVRVVVVVVVVVVVVVCCVPPNPDPPVVVVVVVVVVVVVVVVVVVVVVCVVPVCPPPDDPDDDD